Protein AF-A0A0G4IHN7-F1 (afdb_monomer)

Foldseek 3Di:
DDAQQFKKWKWWQQQKIWIDGVNHTPDIDHPDRGTFQAKEADSDCLVQFGIWTFGWQWIWTDRPRPDGDAIDGDPTGWNYWEDEPQWIWTAHPFAQKTFIGGSRDGDDIAGHPAHWQEKYAAAQAVQFGMWTFHQCQWIWGAHPVRDIDTLDGDNGGFNYWAYFDRFKIWTQHLPPGIWIRGNSHIDDPDPPDPVCVRRCVNRVVVNVPSDDDDDDDDPDDDDPDIPMHMYGD

InterPro domains:
  IPR011047 Quinoprotein alcohol dehydrogenase-like superfamily [SSF50998] (4-213)

Radius of gyration: 16.78 Å; Cα contacts (8 Å, |Δi|>4): 613; chains: 1; bounding box: 36×41×44 Å

Solvent-accessible surface area (backbone atoms only — not comparable to full-atom values): 12414 Å² total; per-residue (Å²): 130,90,72,65,73,55,37,40,42,42,22,29,55,68,9,32,42,37,35,31,44,83,92,37,82,76,39,74,47,72,80,46,90,40,35,24,57,23,37,26,56,39,98,48,73,35,82,52,30,37,40,38,40,25,36,53,33,36,39,38,34,19,44,68,85,78,47,78,77,47,74,46,80,53,99,48,42,44,55,32,40,23,37,37,90,73,29,38,41,36,29,28,65,88,26,31,46,31,40,32,32,44,72,89,37,83,75,48,74,38,78,53,100,40,35,49,47,25,46,24,33,34,34,24,27,96,87,13,30,27,36,40,27,14,56,82,9,42,29,33,25,27,28,93,88,57,55,73,44,77,27,43,70,43,102,45,40,31,68,41,43,35,45,14,80,84,43,21,28,41,36,33,31,80,85,75,52,64,36,34,29,42,73,44,33,63,42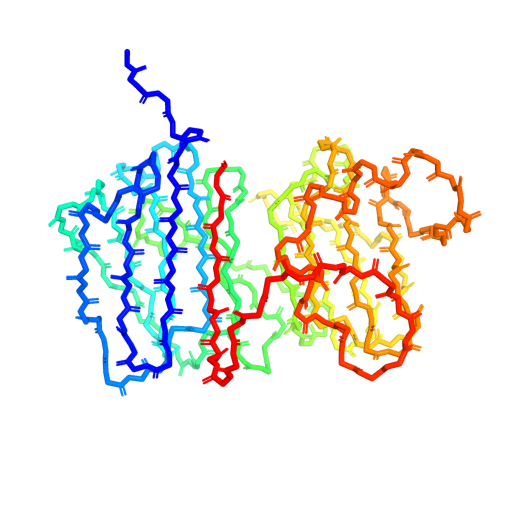,78,70,62,91,87,48,67,79,51,51,58,25,53,55,68,24,33,83,65,55,71,69,74,70,76,85,86,90,76,96,72,90,76,86,87,73,88,91,67,63,65,23,68,33,75,91

Sequence (233 aa):
MATWADRVAVGDASGHVAMFRDAQLVDRRRLSSTSITAMAFSVMPLGNWEVAAASGNVLTLFAGAVRPRLQIRFDRTISGVACADHRLYVTVVDSPVITVVANGEKVGEIVAGSPITALCGGPVAPGMNLAVACRDGSLYAVKGDGEQAKVGEVDLPVTAVSAACGRAVACIGHFNGVKVAVDGKVVDPEPGADEWAHCLHAAGPAIAWATYDDEICLRRVALPDMDIGMAVS

Organism: Plasmodiophora brassicae (NCBI:txid37360)

Mean predicted aligned error: 10.48 Å

Nearest PDB structures (foldseek):
  6vbu-assembly1_7  TM=7.082E-01  e=9.414E-07  Bos taurus
  6vnw-assembly1_C  TM=6.872E-01  e=6.452E-07  Bos taurus
  6voa-assembly1_C  TM=6.872E-01  e=6.452E-07  Bos taurus
  6vbv-assembly1_7  TM=6.872E-01  e=6.452E-07  Bos taurus
  6voa-assembly1_B  TM=6.961E-01  e=2.153E-05  Bos taurus

pLDDT: mean 71.6, std 20.8, range [23.09, 96.5]

Structure (mmCIF, N/CA/C/O backbone):
data_AF-A0A0G4IHN7-F1
#
_entry.id   AF-A0A0G4IHN7-F1
#
loop_
_atom_site.group_PDB
_atom_site.id
_atom_site.type_symbol
_atom_site.label_atom_id
_atom_site.label_alt_id
_atom_site.label_comp_id
_atom_site.label_asym_id
_atom_site.label_entity_id
_atom_site.label_seq_id
_atom_site.pdbx_PDB_ins_code
_atom_site.Cartn_x
_atom_site.Cartn_y
_atom_site.Cartn_z
_atom_site.occupancy
_atom_site.B_iso_or_equiv
_atom_site.auth_seq_id
_atom_site.auth_comp_id
_atom_site.auth_asym_id
_atom_site.auth_atom_id
_atom_site.pdbx_PDB_model_num
ATOM 1 N N . MET A 1 1 ? 22.772 -3.835 17.218 1.00 40.66 1 MET A N 1
ATOM 2 C CA . MET A 1 1 ? 21.310 -3.715 17.022 1.00 40.66 1 MET A CA 1
ATOM 3 C C . MET A 1 1 ? 20.933 -4.728 15.958 1.00 40.66 1 MET A C 1
ATOM 5 O O . MET A 1 1 ? 21.537 -4.674 14.899 1.00 40.66 1 MET A O 1
ATOM 9 N N . ALA A 1 2 ? 20.054 -5.689 16.251 1.00 37.44 2 ALA A N 1
ATOM 10 C CA . ALA A 1 2 ? 19.606 -6.643 15.237 1.00 37.44 2 ALA A CA 1
ATOM 11 C C . ALA A 1 2 ? 18.714 -5.903 14.229 1.00 37.44 2 ALA A C 1
ATOM 13 O O . ALA A 1 2 ? 17.716 -5.302 14.629 1.00 37.44 2 ALA A O 1
ATOM 14 N N . THR A 1 3 ? 19.124 -5.888 12.965 1.00 43.81 3 THR A N 1
ATOM 15 C CA . THR A 1 3 ? 18.381 -5.308 11.843 1.00 43.81 3 THR A CA 1
ATOM 16 C C . THR A 1 3 ? 17.162 -6.172 11.510 1.00 43.81 3 THR A C 1
ATOM 18 O O . THR A 1 3 ? 17.119 -7.351 11.849 1.00 43.81 3 THR A O 1
ATOM 21 N N . TRP A 1 4 ? 16.141 -5.578 10.892 1.00 49.56 4 TRP A N 1
ATOM 22 C CA . TRP A 1 4 ? 14.848 -6.224 10.628 1.00 49.56 4 TRP A CA 1
ATOM 23 C C . TRP A 1 4 ? 14.845 -7.238 9.477 1.00 49.56 4 TRP A C 1
ATOM 25 O O . TRP A 1 4 ? 13.831 -7.899 9.312 1.00 49.56 4 TRP A O 1
ATOM 35 N N . ALA A 1 5 ? 15.971 -7.417 8.778 1.00 51.28 5 ALA A N 1
ATOM 36 C CA . ALA A 1 5 ? 16.130 -8.192 7.539 1.00 51.28 5 ALA A CA 1
ATOM 37 C C . ALA A 1 5 ? 15.660 -9.668 7.567 1.00 51.28 5 ALA A C 1
ATOM 39 O O . ALA A 1 5 ? 15.627 -10.303 6.523 1.00 51.28 5 ALA A O 1
ATOM 40 N N . ASP A 1 6 ? 15.256 -10.202 8.724 1.00 58.06 6 ASP A N 1
ATOM 41 C CA . ASP A 1 6 ? 14.875 -11.609 8.906 1.00 58.06 6 ASP A CA 1
ATOM 42 C C . ASP A 1 6 ? 13.457 -11.791 9.484 1.00 58.06 6 ASP A C 1
ATOM 44 O O . ASP A 1 6 ? 13.153 -12.820 10.102 1.00 58.06 6 ASP A O 1
ATOM 48 N N . ARG A 1 7 ? 12.579 -10.779 9.368 1.00 67.25 7 ARG A N 1
ATOM 49 C CA . ARG A 1 7 ? 11.209 -10.837 9.905 1.00 67.25 7 ARG A CA 1
ATOM 50 C C . ARG A 1 7 ? 10.141 -10.831 8.820 1.00 67.25 7 ARG A C 1
ATOM 52 O O . ARG A 1 7 ? 10.234 -10.130 7.822 1.00 67.25 7 ARG A O 1
ATOM 59 N N . VAL A 1 8 ? 9.083 -11.599 9.066 1.00 72.19 8 VAL A N 1
ATOM 60 C CA . VAL A 1 8 ? 7.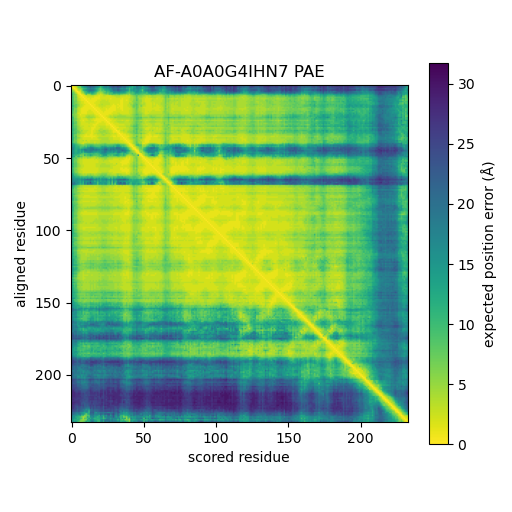918 -11.722 8.181 1.00 72.19 8 VAL A CA 1
ATOM 61 C C . VAL A 1 8 ? 6.661 -11.497 9.006 1.00 72.19 8 VAL A C 1
ATOM 63 O O . VAL A 1 8 ? 6.547 -12.027 10.112 1.00 72.19 8 VAL A O 1
ATOM 66 N N . ALA A 1 9 ? 5.704 -10.732 8.483 1.00 77.81 9 ALA A N 1
ATOM 67 C CA . ALA A 1 9 ? 4.353 -10.684 9.033 1.00 77.81 9 ALA A CA 1
ATOM 68 C C . ALA A 1 9 ? 3.380 -11.301 8.032 1.00 77.81 9 ALA A C 1
ATOM 70 O O . ALA A 1 9 ? 3.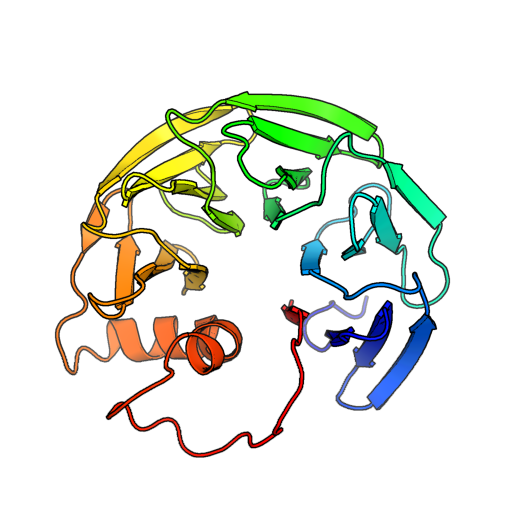467 -11.052 6.829 1.00 77.81 9 ALA A O 1
ATOM 71 N N . VAL A 1 10 ? 2.451 -12.094 8.556 1.00 79.56 10 VAL A N 1
ATOM 72 C CA . VAL A 1 10 ? 1.418 -12.793 7.795 1.00 79.56 10 VAL A CA 1
ATOM 73 C C . VAL A 1 10 ? 0.070 -12.450 8.408 1.00 79.56 10 VAL A C 1
ATOM 75 O O . VAL A 1 10 ? -0.154 -12.713 9.590 1.00 79.56 10 VAL A O 1
ATOM 78 N N . GLY A 1 11 ? -0.807 -11.846 7.615 1.00 80.62 11 GLY A N 1
ATOM 79 C CA . GLY A 1 11 ? -2.200 -11.597 7.955 1.00 80.62 11 GLY A CA 1
ATOM 80 C C . GLY A 1 11 ? -3.101 -12.648 7.315 1.00 80.62 11 GLY A C 1
ATOM 81 O O . GLY A 1 11 ? -2.874 -13.007 6.163 1.00 80.62 11 GLY A O 1
ATOM 82 N N . ASP A 1 12 ? -4.113 -13.133 8.034 1.00 79.69 12 ASP A N 1
ATOM 83 C CA . ASP A 1 12 ? -5.056 -14.131 7.513 1.00 79.69 12 ASP A CA 1
ATOM 84 C C . ASP A 1 12 ? -6.504 -13.617 7.406 1.00 79.69 12 ASP A C 1
ATOM 86 O O . ASP A 1 12 ? -6.888 -12.576 7.957 1.00 79.69 12 ASP A O 1
ATOM 90 N N . ALA A 1 13 ? -7.336 -14.387 6.699 1.00 81.69 13 ALA A N 1
ATOM 91 C CA . ALA A 1 13 ? -8.751 -14.092 6.484 1.00 81.69 13 ALA A CA 1
ATOM 92 C C . ALA A 1 13 ? -9.586 -14.060 7.779 1.00 81.69 13 ALA A C 1
ATOM 94 O O . ALA A 1 13 ? -10.663 -13.465 7.821 1.00 81.69 13 ALA A O 1
ATOM 95 N N . SER A 1 14 ? -9.088 -14.666 8.860 1.00 79.00 14 SER A N 1
ATOM 96 C CA . SER A 1 14 ? -9.754 -14.675 10.166 1.00 79.00 14 SER A CA 1
ATOM 97 C C . SER A 1 14 ? -9.395 -13.468 11.045 1.00 79.00 14 SER A C 1
ATOM 99 O O . SER A 1 14 ? -9.885 -13.361 12.178 1.00 79.00 14 SER A O 1
ATOM 101 N N . GLY A 1 15 ? -8.558 -12.565 10.522 1.00 81.69 15 GLY A N 1
ATOM 102 C CA . GLY A 1 15 ? -8.129 -11.339 11.182 1.00 81.69 15 GLY A CA 1
ATOM 103 C C . GLY A 1 15 ? -6.955 -11.532 12.130 1.00 81.69 15 GLY A C 1
ATOM 104 O O . GLY A 1 15 ? -6.741 -10.688 13.007 1.00 81.69 15 GLY A O 1
ATOM 105 N N . HIS A 1 16 ? -6.209 -12.635 12.012 1.00 85.38 16 HIS A N 1
ATOM 106 C CA . HIS A 1 16 ? -4.971 -12.797 12.765 1.00 85.38 16 HIS A CA 1
ATOM 107 C C . HIS A 1 16 ? -3.789 -12.209 12.012 1.00 85.38 16 HIS A C 1
ATOM 109 O O . HIS A 1 16 ? -3.705 -12.295 10.793 1.00 85.38 16 HIS A O 1
ATOM 115 N N . VAL A 1 17 ? -2.846 -11.672 12.779 1.00 83.94 17 VAL A N 1
ATOM 116 C CA . VAL A 1 17 ? -1.489 -11.384 12.328 1.00 83.94 17 VAL A CA 1
ATOM 117 C C . VAL A 1 17 ? -0.532 -12.286 13.094 1.00 83.94 17 VAL A C 1
ATOM 119 O O . VAL A 1 17 ? -0.565 -12.342 14.328 1.00 83.94 17 VAL A O 1
ATOM 122 N N . ALA A 1 18 ? 0.302 -13.003 12.351 1.00 83.88 18 ALA A N 1
ATOM 123 C CA . ALA A 1 18 ? 1.420 -13.786 12.844 1.00 83.88 18 ALA A CA 1
ATOM 124 C C . ALA A 1 18 ? 2.730 -13.096 12.449 1.00 83.88 18 ALA A C 1
ATOM 126 O O . ALA A 1 18 ? 2.904 -12.692 11.302 1.00 83.88 18 ALA A O 1
ATOM 127 N N . MET A 1 19 ? 3.645 -12.957 13.402 1.00 79.62 19 MET A N 1
ATOM 128 C CA . MET A 1 19 ? 4.973 -12.389 13.193 1.00 79.62 19 MET A CA 1
ATOM 129 C C . MET A 1 19 ? 6.018 -13.479 13.364 1.00 79.62 19 MET A C 1
ATOM 131 O O . MET A 1 19 ? 6.050 -14.168 14.385 1.00 79.62 19 MET A O 1
ATOM 135 N N . PHE A 1 20 ? 6.891 -13.597 12.376 1.00 78.25 20 PHE A N 1
ATOM 136 C CA . PHE A 1 20 ? 7.977 -14.556 12.335 1.00 78.25 20 PHE A CA 1
ATOM 137 C C . PHE A 1 20 ? 9.319 -13.834 12.359 1.00 78.25 20 PHE A C 1
ATOM 139 O O . PHE A 1 20 ? 9.452 -12.719 11.851 1.00 78.25 20 PHE A O 1
ATOM 146 N N . ARG A 1 21 ? 10.318 -14.490 12.938 1.00 77.56 21 ARG A N 1
ATOM 147 C CA . ARG A 1 21 ? 11.723 -14.094 12.898 1.00 77.56 21 ARG A CA 1
ATOM 148 C C . ARG A 1 21 ? 12.555 -15.350 12.721 1.00 77.56 21 ARG A C 1
ATOM 150 O O . ARG A 1 21 ? 12.344 -16.294 13.474 1.00 77.56 21 ARG A O 1
ATOM 157 N N . ASP A 1 22 ? 13.471 -15.368 11.756 1.00 79.94 22 ASP A N 1
ATOM 158 C CA . ASP A 1 22 ? 14.329 -16.536 11.503 1.00 79.94 22 ASP A CA 1
ATOM 159 C C . ASP A 1 22 ? 13.493 -17.827 11.310 1.00 79.94 22 ASP A C 1
ATOM 161 O O . ASP A 1 22 ? 13.792 -18.883 11.868 1.00 79.94 22 ASP A O 1
ATOM 165 N N . ALA A 1 23 ? 12.368 -17.711 10.586 1.00 77.50 23 ALA A N 1
ATOM 166 C CA . ALA A 1 23 ? 11.336 -18.745 10.402 1.00 77.50 23 ALA A CA 1
ATOM 167 C C . ALA A 1 23 ? 10.651 -19.267 11.690 1.00 77.50 23 ALA A C 1
ATOM 169 O O . ALA A 1 23 ? 9.858 -20.208 11.635 1.00 77.50 23 ALA A O 1
ATOM 170 N N . GLN A 1 24 ? 10.889 -18.647 12.847 1.00 76.44 24 GLN A N 1
ATOM 171 C CA . GLN A 1 24 ? 10.222 -18.969 14.107 1.00 76.44 24 GLN A CA 1
ATOM 172 C C . GLN A 1 24 ? 9.057 -18.019 14.369 1.00 76.44 24 GLN A C 1
ATOM 174 O O . GLN A 1 24 ? 9.186 -16.807 14.209 1.00 76.44 24 GLN A O 1
ATOM 179 N N . LEU A 1 25 ? 7.919 -18.560 14.810 1.00 82.62 25 LEU A N 1
ATOM 180 C CA . LEU A 1 25 ? 6.776 -17.758 15.243 1.00 82.62 25 LEU A CA 1
ATOM 181 C C . LEU A 1 25 ? 7.128 -17.014 16.539 1.00 82.62 25 LEU A C 1
ATOM 183 O O . LEU A 1 25 ? 7.380 -17.637 17.567 1.00 82.62 25 LEU A O 1
ATOM 187 N N . VAL A 1 26 ? 7.113 -15.684 16.491 1.00 82.81 26 VAL A N 1
ATOM 188 C CA . VAL A 1 26 ? 7.413 -14.810 17.636 1.00 82.81 26 VAL A CA 1
ATOM 189 C C . VAL A 1 26 ? 6.137 -14.358 18.336 1.00 82.81 26 VAL A C 1
ATOM 191 O O . VAL A 1 26 ? 6.104 -14.251 19.559 1.00 82.81 26 VAL A O 1
ATOM 194 N N . ASP A 1 27 ? 5.087 -14.076 17.569 1.00 83.38 27 ASP A N 1
ATOM 195 C CA . ASP A 1 27 ? 3.819 -13.578 18.092 1.00 83.38 27 ASP A CA 1
ATOM 196 C C . ASP A 1 27 ? 2.679 -13.930 17.133 1.00 83.38 27 ASP A C 1
ATOM 198 O O . ASP A 1 27 ? 2.863 -13.979 15.916 1.00 83.38 27 ASP A O 1
ATOM 202 N N . ARG A 1 28 ? 1.489 -14.179 17.680 1.00 86.38 28 ARG A N 1
ATOM 203 C CA . ARG A 1 28 ? 0.262 -14.385 16.907 1.00 86.38 28 ARG A CA 1
ATOM 204 C C . ARG A 1 28 ? -0.901 -13.784 17.663 1.00 86.38 28 ARG A C 1
ATOM 206 O O . ARG A 1 28 ? -1.081 -14.046 18.850 1.00 86.38 28 ARG A O 1
ATOM 213 N N . ARG A 1 29 ? -1.723 -13.007 16.967 1.00 85.31 29 ARG A N 1
ATOM 214 C CA . ARG A 1 29 ? -2.819 -12.282 17.605 1.00 85.31 29 ARG A CA 1
ATOM 215 C C . ARG A 1 29 ? -3.934 -11.961 16.642 1.00 85.31 29 ARG A C 1
ATOM 217 O O . ARG A 1 29 ? -3.690 -11.656 15.482 1.00 85.31 29 ARG A O 1
ATOM 224 N N . ARG A 1 30 ? -5.155 -11.998 17.164 1.00 88.31 30 ARG A N 1
ATOM 225 C CA . ARG A 1 30 ? -6.356 -11.589 16.447 1.00 88.31 30 ARG A CA 1
ATOM 226 C C . ARG A 1 30 ? -6.554 -10.085 16.596 1.00 88.31 30 ARG A C 1
ATOM 228 O O . ARG A 1 30 ? -6.646 -9.599 17.720 1.00 88.31 30 ARG A O 1
ATOM 235 N N . LEU A 1 31 ? -6.605 -9.360 15.484 1.00 84.19 31 LEU A N 1
ATOM 236 C CA . LEU A 1 31 ? -6.839 -7.912 15.469 1.00 84.19 31 LEU A CA 1
ATOM 237 C C . LEU A 1 31 ? -8.309 -7.568 15.275 1.00 84.19 31 LEU A C 1
ATOM 239 O O . LEU A 1 31 ? -8.784 -6.551 15.777 1.00 84.19 31 LEU A O 1
ATOM 243 N N . SER A 1 32 ? -9.019 -8.406 14.531 1.00 85.75 32 SER A N 1
ATOM 244 C CA . SER A 1 32 ? -10.400 -8.172 14.138 1.00 85.75 32 SER A CA 1
ATOM 245 C C . SER A 1 32 ? -11.119 -9.499 13.886 1.00 85.75 32 SER A C 1
ATOM 247 O O . SER A 1 32 ? -10.537 -10.586 13.916 1.00 85.75 32 SER A O 1
ATOM 249 N N . SER A 1 33 ? -12.425 -9.410 13.656 1.00 87.00 33 SER A N 1
ATOM 250 C CA . SER A 1 33 ? -13.234 -10.519 13.150 1.00 87.00 33 SER A CA 1
ATOM 251 C C . SER A 1 33 ? -13.256 -10.601 11.620 1.00 87.00 33 SER A C 1
ATOM 253 O O . SER A 1 33 ? -14.023 -11.392 11.083 1.00 87.00 33 SER A O 1
ATOM 255 N N . THR A 1 34 ? -12.476 -9.767 10.932 1.00 86.12 34 THR A N 1
ATOM 256 C CA . THR A 1 34 ? -12.463 -9.605 9.471 1.00 86.12 34 THR A CA 1
ATOM 257 C C . THR A 1 34 ? -11.066 -9.862 8.919 1.00 86.12 34 THR A C 1
ATOM 259 O O . THR A 1 34 ? -10.092 -9.783 9.658 1.00 86.12 34 THR A O 1
ATOM 262 N N . SER A 1 35 ? -10.942 -10.132 7.623 1.00 84.06 35 SER A N 1
ATOM 263 C CA . SER A 1 35 ? -9.647 -10.394 6.992 1.00 84.06 35 SER A CA 1
ATOM 264 C C . SER A 1 35 ? -8.647 -9.249 7.173 1.00 84.06 35 SER A C 1
ATOM 266 O O . SER A 1 35 ? -9.020 -8.072 7.284 1.00 84.06 35 SER A O 1
ATOM 268 N N . ILE A 1 36 ? -7.360 -9.596 7.225 1.00 83.06 36 ILE A N 1
ATOM 269 C CA . ILE A 1 36 ? -6.278 -8.625 7.058 1.00 83.06 36 ILE A CA 1
ATOM 270 C C . ILE A 1 36 ? -6.128 -8.354 5.559 1.00 83.06 36 ILE A C 1
ATOM 272 O O . ILE A 1 36 ? -5.778 -9.258 4.809 1.00 83.06 36 ILE A O 1
ATOM 276 N N . THR A 1 37 ? -6.418 -7.129 5.121 1.00 81.62 37 THR A N 1
ATOM 277 C CA . THR A 1 37 ? -6.509 -6.781 3.690 1.00 81.62 37 THR A CA 1
ATOM 278 C C . THR A 1 37 ? -5.230 -6.175 3.127 1.00 81.62 37 THR A C 1
ATOM 280 O O . THR A 1 37 ? -4.992 -6.250 1.929 1.00 81.62 37 THR A O 1
ATOM 283 N N . ALA A 1 38 ? -4.399 -5.569 3.974 1.00 84.00 38 ALA A N 1
ATOM 284 C CA . ALA A 1 38 ? -3.123 -4.993 3.566 1.00 84.00 38 ALA A CA 1
ATOM 285 C C . ALA A 1 38 ? -2.162 -4.913 4.753 1.00 84.00 38 ALA A C 1
ATOM 287 O O . ALA A 1 38 ? -2.588 -4.747 5.900 1.00 84.00 38 ALA A O 1
ATOM 288 N N . MET A 1 39 ? -0.860 -4.992 4.483 1.00 84.19 39 MET A N 1
ATOM 289 C CA . MET A 1 39 ? 0.182 -4.788 5.485 1.00 84.19 39 MET A CA 1
ATOM 290 C C . MET A 1 39 ? 1.378 -4.055 4.890 1.00 84.19 39 MET A C 1
ATOM 292 O O . MET A 1 39 ? 1.684 -4.214 3.713 1.00 84.19 39 MET A O 1
ATOM 296 N N . ALA A 1 40 ? 2.081 -3.294 5.724 1.00 83.12 40 ALA A N 1
ATOM 297 C CA . ALA A 1 40 ? 3.340 -2.658 5.358 1.00 83.12 40 ALA A CA 1
ATOM 298 C C . ALA A 1 40 ? 4.336 -2.721 6.519 1.00 83.12 40 ALA A C 1
ATOM 300 O O . ALA A 1 40 ? 3.953 -2.560 7.683 1.00 83.12 40 ALA A O 1
ATOM 301 N N . PHE A 1 41 ? 5.613 -2.907 6.186 1.00 76.75 41 PHE A N 1
ATOM 302 C CA . PHE A 1 41 ? 6.728 -2.717 7.111 1.00 76.75 41 PHE A CA 1
ATOM 303 C C . PHE A 1 41 ? 7.316 -1.321 6.941 1.00 76.75 41 PHE A C 1
ATOM 305 O O . PHE A 1 41 ? 7.472 -0.838 5.822 1.00 76.75 41 PHE A O 1
ATOM 312 N N . SER A 1 42 ? 7.689 -0.698 8.056 1.00 68.19 42 SER A N 1
ATOM 313 C CA . SER A 1 42 ? 8.572 0.464 8.049 1.00 68.19 42 SER A CA 1
ATOM 314 C C . SER A 1 42 ? 9.913 0.064 8.636 1.00 68.19 42 SER A C 1
ATOM 316 O O . SER A 1 42 ? 10.008 -0.280 9.812 1.00 68.19 42 SER A O 1
ATOM 318 N N . VAL A 1 43 ? 10.968 0.150 7.825 1.00 57.22 43 VAL A N 1
ATOM 319 C CA . VAL A 1 43 ? 12.350 -0.104 8.269 1.00 57.22 43 VAL A CA 1
ATOM 320 C C . VAL A 1 43 ? 12.884 1.035 9.149 1.00 57.22 43 VAL A C 1
ATOM 322 O O . VAL A 1 43 ? 13.947 0.924 9.755 1.00 57.22 43 VAL A O 1
ATOM 325 N N . MET A 1 44 ? 12.155 2.150 9.223 1.00 52.50 44 MET A N 1
ATOM 326 C CA . MET A 1 44 ? 12.566 3.347 9.946 1.00 52.50 44 MET A CA 1
ATOM 327 C C . MET A 1 44 ? 11.538 3.682 11.031 1.00 52.50 44 MET A C 1
ATOM 329 O O . MET A 1 44 ? 10.343 3.470 10.813 1.00 52.50 44 MET A O 1
ATOM 333 N N . PRO A 1 45 ? 11.967 4.177 12.208 1.00 53.62 45 PRO A N 1
ATOM 334 C CA . PRO A 1 45 ? 11.085 4.345 13.354 1.00 53.62 45 PRO A CA 1
ATOM 335 C C . PRO A 1 45 ? 10.064 5.448 13.067 1.00 53.62 45 PRO A C 1
ATOM 337 O O . PRO A 1 45 ? 10.307 6.624 13.324 1.00 53.62 45 PRO A O 1
ATOM 340 N N . LEU A 1 46 ? 8.892 5.056 12.572 1.00 54.47 46 LEU A N 1
ATOM 341 C CA . LEU A 1 46 ? 7.670 5.852 12.587 1.00 54.47 46 LEU A CA 1
ATOM 342 C C . LEU A 1 46 ? 7.268 6.034 14.054 1.00 54.47 46 LEU A C 1
ATOM 344 O O . LEU A 1 46 ? 6.398 5.330 14.532 1.00 54.47 46 LEU A O 1
ATOM 348 N N . GLY A 1 47 ? 7.966 6.842 14.850 1.00 53.97 47 GLY A N 1
ATOM 349 C CA . GLY A 1 47 ? 7.665 6.958 16.285 1.00 53.97 47 GLY A CA 1
ATOM 350 C C . GLY A 1 47 ? 7.645 5.615 17.048 1.00 53.97 47 GLY A C 1
ATOM 351 O O . GLY A 1 47 ? 6.897 5.476 18.016 1.00 53.97 47 GLY A O 1
ATOM 352 N N . ASN A 1 48 ? 8.477 4.647 16.630 1.00 65.12 48 ASN A N 1
ATOM 353 C CA . ASN A 1 48 ? 8.538 3.234 17.060 1.00 65.12 48 ASN A CA 1
ATOM 354 C C . ASN A 1 48 ? 7.550 2.255 16.391 1.00 65.12 48 ASN A C 1
ATOM 356 O O . ASN A 1 48 ? 7.501 1.106 16.822 1.00 65.12 48 ASN A O 1
ATOM 360 N N . TRP A 1 49 ? 6.778 2.654 15.374 1.00 64.69 49 TRP A N 1
ATOM 361 C CA . TRP A 1 49 ? 5.931 1.736 14.598 1.00 64.69 49 TRP A CA 1
ATOM 362 C C . TRP A 1 49 ? 6.743 1.019 13.516 1.00 64.69 49 TRP A C 1
ATOM 364 O O . TRP A 1 49 ? 7.445 1.660 12.738 1.00 64.69 49 TRP A O 1
ATOM 374 N N . GLU A 1 50 ? 6.625 -0.302 13.459 1.00 74.44 50 GLU A N 1
ATOM 375 C CA . GLU A 1 50 ? 7.415 -1.161 12.563 1.00 74.44 50 GLU A CA 1
ATOM 376 C C . GLU A 1 50 ? 6.526 -1.941 11.593 1.00 74.44 50 GLU A C 1
ATOM 378 O O . GLU A 1 50 ? 6.933 -2.206 10.465 1.00 74.44 50 GLU A O 1
ATOM 383 N N . VAL A 1 51 ? 5.291 -2.253 12.001 1.00 79.75 51 VAL A N 1
ATOM 384 C CA . VAL A 1 51 ? 4.294 -2.927 11.159 1.00 79.75 51 VAL A CA 1
ATOM 385 C C . VAL A 1 51 ? 2.990 -2.145 11.193 1.00 79.75 51 VAL A C 1
ATOM 387 O O . VAL A 1 51 ? 2.553 -1.689 12.254 1.00 79.75 51 VAL A O 1
ATOM 390 N N . ALA A 1 52 ? 2.351 -2.024 10.037 1.00 86.00 52 ALA A N 1
ATOM 391 C CA . ALA A 1 52 ? 0.979 -1.569 9.896 1.00 86.00 52 ALA A CA 1
ATOM 392 C C . ALA A 1 52 ? 0.147 -2.693 9.270 1.00 86.00 52 ALA A C 1
ATOM 394 O O . ALA A 1 52 ? 0.565 -3.267 8.268 1.00 86.00 52 ALA A O 1
ATOM 395 N N . ALA A 1 53 ? -1.014 -3.003 9.847 1.00 88.06 53 ALA A N 1
ATOM 396 C CA . ALA A 1 53 ? -1.951 -3.982 9.299 1.00 88.06 53 ALA A CA 1
ATOM 397 C C . ALA A 1 53 ? -3.350 -3.381 9.190 1.00 88.06 53 ALA A C 1
ATOM 399 O O . ALA A 1 53 ? -3.862 -2.796 10.149 1.00 88.06 53 ALA A O 1
ATOM 400 N N . ALA A 1 54 ? -3.965 -3.533 8.027 1.00 90.06 54 ALA A N 1
ATOM 401 C CA . ALA A 1 54 ? -5.308 -3.070 7.738 1.00 90.06 54 ALA A CA 1
ATOM 402 C C . ALA A 1 54 ? -6.314 -4.216 7.845 1.00 90.06 54 ALA A C 1
ATOM 404 O O . ALA A 1 54 ? -6.076 -5.315 7.348 1.00 90.06 54 ALA A O 1
ATOM 405 N N . SER A 1 55 ? -7.454 -3.950 8.477 1.00 90.44 55 SER A N 1
ATOM 406 C CA . SER A 1 55 ? -8.603 -4.850 8.478 1.00 90.44 55 SER A CA 1
ATOM 407 C C . SER A 1 55 ? -9.894 -4.043 8.483 1.00 90.44 55 SER A C 1
ATOM 409 O O . SER A 1 55 ? -10.120 -3.219 9.376 1.00 90.44 55 SER A O 1
ATOM 411 N N . GLY A 1 56 ? -10.735 -4.247 7.466 1.00 91.44 56 GLY A N 1
ATOM 412 C CA . GLY A 1 56 ? -11.895 -3.387 7.240 1.00 91.44 56 GLY A CA 1
ATOM 413 C C . GLY A 1 56 ? -11.460 -1.925 7.105 1.00 91.44 56 GLY A C 1
ATOM 414 O O . GLY A 1 56 ? -10.570 -1.606 6.323 1.00 91.44 56 GLY A O 1
ATOM 415 N N . ASN A 1 57 ? -12.056 -1.030 7.891 1.00 95.06 57 ASN A N 1
ATOM 416 C CA . ASN A 1 57 ? -11.718 0.397 7.925 1.00 95.06 57 ASN A CA 1
ATOM 417 C C . ASN A 1 57 ? -10.731 0.781 9.047 1.00 95.06 57 ASN A C 1
ATOM 419 O O . ASN A 1 57 ? -10.659 1.949 9.434 1.00 95.06 57 ASN A O 1
ATOM 423 N N . VAL A 1 58 ? -10.010 -0.185 9.622 1.00 95.12 58 VAL A N 1
ATOM 424 C CA . VAL A 1 58 ? -9.090 0.044 10.745 1.00 95.12 58 VAL A CA 1
ATOM 425 C C . VAL A 1 58 ? -7.661 -0.278 10.335 1.00 95.12 58 VAL A C 1
ATOM 427 O O . VAL A 1 58 ? -7.362 -1.397 9.922 1.00 95.12 58 VAL A O 1
ATOM 430 N N . LEU A 1 59 ? -6.763 0.688 10.522 1.00 93.50 59 LEU A N 1
ATOM 431 C CA . LEU A 1 59 ? -5.320 0.491 10.446 1.00 93.50 59 LEU A CA 1
ATOM 432 C C . LEU A 1 59 ? -4.764 0.305 11.858 1.00 93.50 59 LEU A C 1
ATOM 434 O O . LEU A 1 59 ? -4.908 1.191 12.699 1.00 93.50 59 LEU A O 1
ATOM 438 N N . THR A 1 60 ? -4.115 -0.824 12.122 1.00 90.94 60 THR A N 1
ATOM 439 C CA . THR A 1 60 ? -3.445 -1.109 13.396 1.00 90.94 60 THR A CA 1
ATOM 440 C C . THR A 1 60 ? -1.939 -0.949 13.242 1.00 90.94 60 THR A C 1
ATOM 442 O O . THR A 1 60 ? -1.349 -1.547 12.344 1.00 90.94 60 THR A O 1
ATOM 445 N N . LEU A 1 61 ? -1.319 -0.176 14.136 1.00 87.69 61 LEU A N 1
ATOM 446 C CA . LEU A 1 61 ? 0.126 0.041 14.184 1.00 87.69 61 LEU A CA 1
ATOM 447 C C . LEU A 1 61 ? 0.765 -0.745 15.336 1.00 87.69 61 LEU A C 1
ATOM 449 O O . LEU A 1 61 ? 0.304 -0.705 16.488 1.00 87.69 61 LEU A O 1
ATOM 453 N N . PHE A 1 62 ? 1.854 -1.441 15.020 1.00 82.12 62 PHE A N 1
ATOM 454 C CA . PHE A 1 62 ? 2.629 -2.261 15.947 1.00 82.12 62 PHE A CA 1
ATOM 455 C C . PHE A 1 62 ? 3.979 -1.623 16.218 1.00 82.12 62 PHE A C 1
ATOM 457 O O . PHE A 1 62 ? 4.686 -1.248 15.286 1.00 82.12 62 PHE A O 1
ATOM 464 N N . ALA A 1 63 ? 4.339 -1.531 17.496 1.00 77.06 63 ALA A N 1
ATOM 465 C CA . ALA A 1 63 ? 5.688 -1.190 17.924 1.00 77.06 63 ALA A CA 1
ATOM 466 C C . ALA A 1 63 ? 6.326 -2.431 18.547 1.00 77.06 63 ALA A C 1
ATOM 468 O O . ALA A 1 63 ? 5.915 -2.867 19.632 1.00 77.06 63 ALA A O 1
ATOM 469 N N . GLY A 1 64 ? 7.307 -3.015 17.868 1.00 68.31 64 GLY A N 1
ATOM 470 C CA . GLY A 1 64 ? 7.850 -4.321 18.210 1.00 68.31 64 GLY A CA 1
ATOM 471 C C . GLY A 1 64 ? 6.882 -5.466 17.927 1.00 68.31 64 GLY A C 1
ATOM 472 O O . GLY A 1 64 ? 5.746 -5.292 17.489 1.00 68.31 64 GLY A O 1
ATOM 473 N N . ALA A 1 65 ? 7.320 -6.666 18.306 1.00 59.38 65 ALA A N 1
ATOM 474 C CA . ALA A 1 65 ? 6.501 -7.875 18.264 1.00 59.38 65 ALA A CA 1
ATOM 475 C C . ALA A 1 65 ? 5.436 -7.936 19.378 1.00 59.38 65 ALA A C 1
ATOM 477 O O . ALA A 1 65 ? 4.676 -8.891 19.455 1.00 59.38 65 ALA A O 1
ATOM 478 N N . VAL A 1 66 ? 5.401 -6.975 20.314 1.00 54.94 66 VAL A N 1
ATOM 479 C CA . VAL A 1 66 ? 4.841 -7.268 21.644 1.00 54.94 66 VAL A CA 1
ATOM 480 C C . VAL A 1 66 ? 3.460 -6.664 21.891 1.00 54.94 66 VAL A C 1
ATOM 482 O O . VAL A 1 66 ? 2.667 -7.345 22.532 1.00 54.94 66 VAL A O 1
ATOM 485 N N . ARG A 1 67 ? 3.059 -5.492 21.358 1.00 58.72 67 ARG A N 1
ATOM 486 C CA . ARG A 1 67 ? 1.683 -4.945 21.559 1.00 58.72 67 ARG A CA 1
ATOM 487 C C . ARG A 1 67 ? 1.199 -4.057 20.397 1.00 58.72 67 ARG A C 1
ATOM 489 O O . ARG A 1 67 ? 1.970 -3.185 19.993 1.00 58.72 67 ARG A O 1
ATOM 496 N N . PRO A 1 68 ? -0.052 -4.207 19.895 1.00 60.03 68 PRO A N 1
ATOM 497 C CA . PRO A 1 68 ? -0.674 -3.148 19.109 1.00 60.03 68 PRO A CA 1
ATOM 498 C C . PRO A 1 68 ? -0.830 -1.952 20.040 1.00 60.03 68 PRO A C 1
ATOM 500 O O . PRO A 1 68 ? -1.217 -2.117 21.200 1.00 60.03 68 PRO A O 1
ATOM 503 N N . ARG A 1 69 ? -0.485 -0.757 19.581 1.00 72.06 69 ARG A N 1
ATOM 504 C CA . ARG A 1 69 ? -0.577 0.410 20.469 1.00 72.06 69 ARG A CA 1
ATOM 505 C C . ARG A 1 69 ? -1.465 1.509 19.917 1.00 72.06 69 ARG A C 1
ATOM 507 O O . ARG A 1 69 ? -1.889 2.353 20.695 1.00 72.06 69 ARG A O 1
ATOM 514 N N . LEU A 1 70 ? -1.740 1.507 18.615 1.00 88.06 70 LEU A N 1
ATOM 515 C CA . LEU A 1 70 ? -2.556 2.542 18.006 1.00 88.06 70 LEU A CA 1
ATOM 516 C C . LEU A 1 70 ? -3.418 1.973 16.885 1.00 88.06 70 LEU A C 1
ATOM 518 O O . LEU A 1 70 ? -2.958 1.165 16.078 1.00 88.06 70 LEU A O 1
ATOM 522 N N . GLN A 1 71 ? -4.673 2.406 16.861 1.00 92.06 71 GLN A N 1
ATOM 523 C CA . GLN A 1 71 ? -5.624 2.112 15.801 1.00 92.06 71 GLN A CA 1
ATOM 524 C C . GLN A 1 71 ? -6.119 3.422 15.203 1.00 92.06 71 GLN A C 1
ATOM 526 O O . GLN A 1 71 ? -6.546 4.317 15.930 1.00 92.06 71 GLN A O 1
ATOM 531 N N . ILE A 1 72 ? -6.089 3.510 13.879 1.00 94.12 72 ILE A N 1
ATOM 532 C CA . ILE A 1 72 ? -6.583 4.655 13.120 1.00 94.12 72 ILE A CA 1
ATOM 533 C C . ILE A 1 72 ? -7.791 4.184 12.319 1.00 94.12 72 ILE A C 1
ATOM 535 O O . ILE A 1 72 ? -7.709 3.204 11.578 1.00 94.12 72 ILE A O 1
ATOM 539 N N . ARG A 1 73 ? -8.923 4.874 12.480 1.00 96.31 73 ARG A N 1
ATOM 540 C CA . ARG A 1 73 ? -10.160 4.565 11.753 1.00 96.31 73 ARG A CA 1
ATOM 541 C C . ARG A 1 73 ? -10.291 5.412 10.492 1.00 96.31 73 ARG A C 1
ATOM 543 O O . ARG A 1 73 ? -10.000 6.614 10.483 1.00 96.31 73 ARG A O 1
ATOM 550 N N . PHE A 1 74 ? -10.762 4.767 9.440 1.00 95.94 74 PHE A N 1
ATOM 551 C CA . PHE A 1 74 ? -11.091 5.355 8.152 1.00 95.94 74 PHE A CA 1
ATOM 552 C C . PHE A 1 74 ? -12.606 5.331 7.937 1.00 95.94 74 PHE A C 1
ATOM 554 O O . PHE A 1 74 ? -13.340 4.603 8.610 1.00 95.94 74 PHE A O 1
ATOM 561 N N . ASP A 1 75 ? -13.076 6.180 7.032 1.00 95.25 75 ASP A N 1
ATOM 562 C CA . ASP A 1 75 ? -14.478 6.266 6.615 1.00 95.25 75 ASP A CA 1
ATOM 563 C C . ASP A 1 75 ? -14.924 5.005 5.860 1.00 95.25 75 ASP A C 1
ATOM 565 O O . ASP A 1 75 ? -16.084 4.607 5.942 1.00 95.25 75 ASP A O 1
ATOM 569 N N . ARG A 1 76 ? -13.987 4.363 5.156 1.00 94.75 76 ARG A N 1
ATOM 570 C CA . ARG A 1 76 ? -14.214 3.201 4.294 1.00 94.75 76 ARG A CA 1
ATOM 571 C C . ARG A 1 76 ? -13.167 2.112 4.505 1.00 94.75 76 ARG A C 1
ATOM 573 O O . ARG A 1 76 ? -12.153 2.314 5.173 1.00 94.75 76 ARG A O 1
ATOM 580 N N . THR A 1 77 ? -13.442 0.940 3.937 1.00 94.25 77 THR A N 1
ATOM 581 C CA . THR A 1 77 ? -12.523 -0.202 3.938 1.00 94.25 77 THR A CA 1
ATOM 582 C C . THR A 1 77 ? -11.198 0.182 3.297 1.00 94.25 77 THR A C 1
ATOM 584 O O . THR A 1 77 ? -11.180 0.725 2.197 1.00 94.25 77 THR A O 1
ATOM 587 N N . ILE A 1 78 ? -10.097 -0.120 3.975 1.00 91.19 78 ILE A N 1
ATOM 588 C CA . ILE A 1 78 ? -8.739 0.096 3.486 1.00 91.19 78 ILE A CA 1
ATOM 589 C C . ILE A 1 78 ? -8.441 -0.949 2.407 1.00 91.19 78 ILE A C 1
ATOM 591 O O . ILE A 1 78 ? -8.536 -2.152 2.664 1.00 91.19 78 ILE A O 1
ATOM 595 N N . SER A 1 79 ? -8.076 -0.480 1.215 1.00 88.12 79 SER A N 1
ATOM 596 C CA . SER A 1 79 ? -7.708 -1.313 0.063 1.00 88.12 79 SER A CA 1
ATOM 597 C C . SER A 1 79 ? -6.197 -1.464 -0.108 1.00 88.12 79 SER A C 1
ATOM 599 O O . SER A 1 79 ? -5.761 -2.400 -0.765 1.00 88.12 79 SER A O 1
ATOM 601 N N . GLY A 1 80 ? -5.384 -0.588 0.490 1.00 88.19 80 GLY A N 1
ATOM 602 C CA . GLY A 1 80 ? -3.931 -0.673 0.367 1.00 88.19 80 GLY A CA 1
ATOM 603 C C . GLY A 1 80 ? -3.184 0.141 1.414 1.00 88.19 80 GLY A C 1
ATOM 604 O O . GLY A 1 80 ? -3.657 1.188 1.865 1.00 88.19 80 GLY A O 1
ATOM 605 N N . VAL A 1 81 ? -2.003 -0.351 1.791 1.00 89.81 81 VAL A N 1
ATOM 606 C CA . VAL A 1 81 ? -1.064 0.321 2.698 1.00 89.81 81 VAL A CA 1
ATOM 607 C C . VAL A 1 81 ? 0.351 0.161 2.147 1.00 89.81 81 VAL A C 1
ATOM 609 O O . VAL A 1 81 ? 0.773 -0.958 1.877 1.00 89.81 81 VAL A O 1
ATOM 612 N N . ALA A 1 82 ? 1.096 1.259 2.022 1.00 88.75 82 ALA A N 1
ATOM 613 C CA . ALA A 1 82 ? 2.529 1.234 1.726 1.00 88.75 82 ALA A CA 1
ATOM 614 C C . ALA A 1 82 ? 3.295 2.119 2.698 1.00 88.75 82 ALA A C 1
ATOM 616 O O . ALA A 1 82 ? 2.751 3.076 3.249 1.00 88.75 82 ALA A O 1
ATOM 617 N N . CYS A 1 83 ? 4.579 1.820 2.861 1.00 85.25 83 CYS A N 1
ATOM 618 C CA . CYS A 1 83 ? 5.511 2.664 3.588 1.00 85.25 83 CYS A CA 1
ATOM 619 C C . CYS A 1 83 ? 6.529 3.269 2.620 1.00 85.25 83 CYS A C 1
ATOM 621 O O . CYS A 1 83 ? 7.224 2.534 1.928 1.00 85.25 83 CYS A O 1
ATOM 623 N N . ALA A 1 84 ? 6.652 4.593 2.607 1.00 85.62 84 ALA A N 1
ATOM 624 C CA . ALA A 1 84 ? 7.697 5.310 1.877 1.00 85.62 84 ALA A CA 1
ATOM 625 C C . ALA A 1 84 ? 8.066 6.596 2.623 1.00 85.62 84 ALA A C 1
ATOM 627 O O . ALA A 1 84 ? 7.234 7.155 3.332 1.00 85.62 84 ALA A O 1
ATOM 628 N N . ASP A 1 85 ? 9.307 7.068 2.508 1.00 83.31 85 ASP A N 1
ATOM 629 C CA . ASP A 1 85 ? 9.753 8.335 3.118 1.00 83.31 85 ASP A CA 1
ATOM 630 C C . ASP A 1 85 ? 9.389 8.493 4.606 1.00 83.31 85 ASP A C 1
ATOM 632 O O . ASP A 1 85 ? 9.015 9.576 5.055 1.00 83.31 85 ASP A O 1
ATOM 636 N N . HIS A 1 86 ? 9.472 7.406 5.384 1.00 83.56 86 HIS A N 1
ATOM 637 C CA . HIS A 1 86 ? 9.056 7.373 6.794 1.00 83.56 86 HIS A CA 1
ATOM 638 C C . HIS A 1 86 ? 7.587 7.754 7.024 1.00 83.56 86 HIS A C 1
ATOM 640 O O . HIS A 1 86 ? 7.250 8.380 8.031 1.00 83.56 86 HIS A O 1
ATOM 646 N N . ARG A 1 87 ? 6.703 7.424 6.086 1.00 88.12 87 ARG A N 1
ATOM 647 C CA . ARG A 1 87 ? 5.263 7.677 6.158 1.00 88.12 87 ARG A CA 1
ATOM 648 C C . ARG A 1 87 ? 4.507 6.454 5.675 1.00 88.12 87 ARG A C 1
ATOM 650 O O . ARG A 1 87 ? 4.994 5.698 4.837 1.00 88.12 87 ARG A O 1
ATOM 657 N N . LEU A 1 88 ? 3.304 6.284 6.205 1.00 90.81 88 LEU A N 1
ATOM 658 C CA . LEU A 1 88 ? 2.346 5.320 5.693 1.00 90.81 88 LEU A CA 1
ATOM 659 C C . LEU A 1 88 ? 1.403 6.025 4.725 1.00 90.81 88 LEU A C 1
ATOM 661 O O . LEU A 1 88 ? 0.888 7.103 5.017 1.00 90.81 88 LEU A O 1
ATOM 665 N N . TYR A 1 89 ? 1.157 5.384 3.596 1.00 93.12 89 TYR A N 1
ATOM 666 C CA . TYR A 1 89 ? 0.212 5.818 2.581 1.00 93.12 89 TYR A CA 1
ATOM 667 C C . TYR A 1 89 ? -0.920 4.813 2.564 1.00 93.12 89 TYR A C 1
ATOM 669 O O . TYR A 1 89 ? -0.694 3.622 2.346 1.00 93.12 89 TYR A O 1
ATOM 677 N N . VAL A 1 90 ? -2.122 5.292 2.858 1.00 93.94 90 VAL A N 1
ATOM 678 C CA . VAL A 1 90 ? -3.303 4.454 3.036 1.00 93.94 90 VAL A CA 1
ATOM 679 C C . VAL A 1 90 ? -4.325 4.845 1.991 1.00 93.94 90 VAL A C 1
ATOM 681 O O . VAL A 1 90 ? -4.681 6.016 1.880 1.00 93.94 90 VAL A O 1
ATOM 684 N N . THR A 1 91 ? -4.816 3.867 1.247 1.00 94.94 91 THR A N 1
ATOM 685 C CA . THR A 1 91 ? -5.936 4.055 0.326 1.00 94.94 91 THR A CA 1
ATOM 686 C C . THR A 1 91 ? -7.136 3.239 0.787 1.00 94.94 91 THR A C 1
ATOM 688 O O . THR A 1 91 ? -6.996 2.222 1.475 1.00 94.94 91 THR A O 1
ATOM 691 N N . VAL A 1 92 ? -8.328 3.718 0.445 1.00 94.50 92 VAL A N 1
ATOM 692 C CA . VAL A 1 92 ? -9.602 3.066 0.748 1.00 94.50 92 VAL A CA 1
ATOM 693 C C . VAL A 1 92 ? -10.325 2.706 -0.545 1.00 94.50 92 VAL A C 1
ATOM 695 O O . VAL A 1 92 ? -10.100 3.316 -1.591 1.00 94.50 92 VAL A O 1
ATOM 698 N N . VAL A 1 93 ? -11.203 1.709 -0.469 1.00 90.06 93 VAL A N 1
ATOM 699 C CA . VAL A 1 93 ? -11.952 1.177 -1.612 1.00 90.06 93 VAL A CA 1
ATOM 700 C C . VAL A 1 93 ? -12.689 2.297 -2.357 1.00 90.06 93 VAL A C 1
ATOM 702 O O . VAL A 1 93 ? -13.316 3.169 -1.745 1.00 90.06 93 VAL A O 1
ATOM 705 N N . ASP A 1 94 ? -12.607 2.254 -3.692 1.00 92.06 94 ASP A N 1
ATOM 706 C CA . ASP A 1 94 ? -13.242 3.209 -4.609 1.00 92.06 94 ASP A CA 1
ATOM 707 C C . ASP A 1 94 ? -12.867 4.679 -4.337 1.00 92.06 94 ASP A C 1
ATOM 709 O O . ASP A 1 94 ? -13.683 5.586 -4.511 1.00 92.06 94 ASP A O 1
ATOM 713 N N . SER A 1 95 ? -11.639 4.940 -3.879 1.00 95.06 95 SER A N 1
ATOM 714 C CA . SER A 1 95 ? -11.167 6.296 -3.592 1.00 95.06 95 SER A CA 1
ATOM 715 C C . SER A 1 95 ? -9.960 6.683 -4.447 1.00 95.06 95 SER A C 1
ATOM 717 O O . SER A 1 95 ? -9.010 5.906 -4.542 1.00 95.06 95 SER A O 1
ATOM 719 N N . PRO A 1 96 ? -9.947 7.894 -5.035 1.00 95.69 96 PRO A N 1
ATOM 720 C CA . PRO A 1 96 ? -8.740 8.477 -5.614 1.00 95.69 96 PRO A CA 1
ATOM 721 C C . PRO A 1 96 ? -7.814 9.083 -4.545 1.00 95.69 96 PRO A C 1
ATOM 723 O O . PRO A 1 96 ? -6.768 9.629 -4.875 1.00 95.69 96 PRO A O 1
ATOM 726 N N . VAL A 1 97 ? -8.207 9.052 -3.267 1.00 96.50 97 VAL A N 1
ATOM 727 C CA . VAL A 1 97 ? -7.479 9.704 -2.174 1.00 96.50 97 VAL A CA 1
ATOM 728 C C . VAL A 1 97 ? -6.534 8.723 -1.488 1.00 96.50 97 VAL A C 1
ATOM 730 O O . VAL A 1 97 ? -6.929 7.620 -1.099 1.00 96.50 97 VAL A O 1
ATOM 733 N N . ILE A 1 98 ? -5.300 9.173 -1.286 1.00 96.38 98 ILE A N 1
ATOM 734 C CA . ILE A 1 98 ? -4.297 8.566 -0.418 1.00 96.38 98 ILE A CA 1
ATOM 735 C C . ILE A 1 98 ? -4.221 9.407 0.846 1.00 96.38 98 ILE A C 1
ATOM 737 O O . ILE A 1 98 ? -3.834 10.572 0.799 1.00 96.38 98 ILE A O 1
ATOM 741 N N . THR A 1 99 ? -4.542 8.822 1.989 1.00 96.50 99 THR A N 1
ATOM 742 C CA . THR A 1 99 ? -4.285 9.451 3.282 1.00 96.50 99 THR A CA 1
ATOM 743 C C . THR A 1 99 ? -2.839 9.197 3.691 1.00 96.50 99 THR A C 1
ATOM 745 O O . THR A 1 99 ? -2.388 8.050 3.747 1.00 96.50 99 THR A O 1
ATOM 748 N N . VAL A 1 100 ? -2.126 10.266 4.030 1.00 94.50 100 VAL A N 1
ATOM 749 C CA . VAL A 1 100 ? -0.762 10.211 4.553 1.00 94.50 100 VAL A CA 1
ATOM 750 C C . VAL A 1 100 ? -0.824 10.133 6.073 1.00 94.50 100 VAL A C 1
ATOM 752 O O . VAL A 1 100 ? -1.415 10.990 6.733 1.00 94.50 100 VAL A O 1
ATOM 755 N N . VAL A 1 101 ? -0.203 9.102 6.635 1.00 92.25 101 VAL A N 1
ATOM 756 C CA . VAL A 1 101 ? -0.113 8.875 8.075 1.00 92.25 101 VAL A CA 1
ATOM 757 C C . VAL A 1 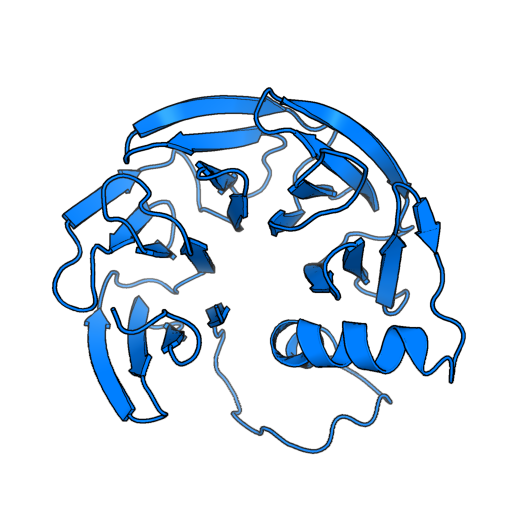101 ? 1.346 8.960 8.510 1.00 92.25 101 VAL A C 1
ATOM 759 O O . VAL A 1 101 ? 2.205 8.238 8.003 1.00 92.25 101 VAL A O 1
ATOM 762 N N . ALA A 1 102 ? 1.629 9.819 9.486 1.00 88.75 102 ALA A N 1
ATOM 763 C CA . ALA A 1 102 ? 2.947 9.962 10.093 1.00 88.75 102 ALA A CA 1
ATOM 764 C C . ALA A 1 102 ? 2.806 10.012 11.613 1.00 88.75 102 ALA A C 1
ATOM 766 O O . ALA A 1 102 ? 1.876 10.617 12.136 1.00 88.75 102 ALA A O 1
ATOM 767 N N . ASN A 1 103 ? 3.711 9.341 12.331 1.00 85.31 103 ASN A N 1
ATOM 768 C CA . ASN A 1 103 ? 3.697 9.271 13.800 1.00 85.31 103 ASN A CA 1
ATOM 769 C C . ASN A 1 103 ? 2.361 8.808 14.414 1.00 85.31 103 ASN A C 1
ATOM 771 O O . ASN A 1 103 ? 2.076 9.098 15.570 1.00 85.31 103 ASN A O 1
ATOM 775 N N . GLY A 1 104 ? 1.561 8.041 13.666 1.00 86.06 104 GLY A N 1
ATOM 776 C CA . GLY A 1 104 ? 0.256 7.567 14.127 1.00 86.06 104 GLY A CA 1
ATOM 777 C C . GLY A 1 104 ? -0.910 8.530 13.890 1.00 86.06 104 GLY A C 1
ATOM 778 O O . GLY A 1 104 ? -2.030 8.231 14.292 1.00 86.06 104 GLY A O 1
ATOM 779 N N . GLU A 1 105 ? -0.680 9.649 13.208 1.00 90.56 105 GLU A N 1
ATOM 780 C CA . GLU A 1 105 ? -1.698 10.656 12.917 1.00 90.56 105 GLU A CA 1
ATOM 781 C C . GLU A 1 105 ? -1.874 10.838 11.409 1.00 90.56 105 GLU A C 1
ATOM 783 O O . GLU A 1 105 ? -0.940 10.634 10.632 1.00 90.56 105 GLU A O 1
ATOM 788 N N . LYS A 1 106 ? -3.082 11.228 10.985 1.00 93.81 106 LYS A N 1
ATOM 789 C CA . LYS A 1 106 ? -3.346 11.637 9.600 1.00 93.81 106 LYS A CA 1
ATOM 790 C C . LYS A 1 106 ? -2.776 13.041 9.411 1.00 93.81 106 LYS A C 1
ATOM 792 O O . LYS A 1 106 ? -3.240 13.971 10.062 1.00 93.81 106 LYS A O 1
ATOM 797 N N . VAL A 1 107 ? -1.779 13.182 8.544 1.00 93.75 107 VAL A N 1
ATOM 798 C CA . VAL A 1 107 ? -1.037 14.444 8.358 1.00 93.75 107 VAL A CA 1
ATOM 799 C C . VAL A 1 107 ? -1.305 15.118 7.016 1.00 93.75 107 VAL A C 1
ATOM 801 O O . VAL A 1 107 ? -0.889 16.255 6.816 1.00 93.75 107 VAL A O 1
ATOM 804 N N . GLY A 1 108 ? -1.994 14.444 6.096 1.00 94.62 108 GLY A N 1
ATOM 805 C CA . GLY A 1 108 ? -2.335 15.012 4.798 1.00 94.62 108 GLY A CA 1
ATOM 806 C C . GLY A 1 108 ? -3.033 14.022 3.879 1.00 94.62 108 GLY A C 1
ATOM 807 O O . GLY A 1 108 ? -3.253 12.861 4.237 1.00 94.62 108 GLY A O 1
ATOM 808 N N . GLU A 1 109 ? -3.362 14.498 2.683 1.00 96.12 109 GLU A N 1
ATOM 809 C CA . GLU A 1 109 ? -4.012 13.724 1.630 1.00 96.12 109 GLU A CA 1
ATOM 810 C C . GLU A 1 109 ? -3.377 14.036 0.271 1.00 96.12 109 GLU A C 1
ATOM 812 O O . GLU A 1 109 ? -2.972 15.168 0.009 1.00 96.12 109 GLU A O 1
ATOM 817 N N . ILE A 1 110 ? -3.300 13.023 -0.589 1.00 94.94 110 ILE A N 1
ATOM 818 C CA . ILE A 1 110 ? -2.860 13.129 -1.983 1.00 94.94 110 ILE A CA 1
ATOM 819 C C . ILE A 1 110 ? -4.001 12.604 -2.851 1.00 94.94 110 ILE A C 1
ATOM 821 O O . ILE A 1 110 ? -4.556 11.545 -2.563 1.00 94.94 110 ILE A O 1
ATOM 825 N N . VAL A 1 111 ? -4.366 13.337 -3.902 1.00 95.12 111 VAL A N 1
ATOM 826 C CA . VAL A 1 111 ? -5.485 12.979 -4.784 1.00 95.12 111 VAL A CA 1
ATOM 827 C C . VAL A 1 111 ? -4.943 12.550 -6.144 1.00 95.12 111 VAL A C 1
ATOM 829 O O . VAL A 1 111 ? -4.279 13.333 -6.822 1.00 95.12 111 VAL A O 1
ATOM 832 N N . ALA A 1 112 ? -5.222 11.308 -6.529 1.00 91.44 112 ALA A N 1
ATOM 833 C CA . ALA A 1 112 ? -4.945 10.768 -7.854 1.00 91.44 112 ALA A CA 1
ATOM 834 C C . ALA A 1 112 ? -6.070 11.123 -8.846 1.00 91.44 112 ALA A C 1
ATOM 836 O O . ALA A 1 112 ? -7.165 11.530 -8.457 1.00 91.44 112 ALA A O 1
ATOM 837 N N . GLY A 1 113 ? -5.819 10.946 -10.145 1.00 88.38 113 GLY A N 1
ATOM 838 C CA . GLY A 1 113 ? -6.815 11.230 -11.190 1.00 88.38 113 GLY A CA 1
ATOM 839 C C . GLY A 1 113 ? -7.984 10.237 -11.248 1.00 88.38 113 GLY A C 1
ATOM 840 O O . GLY A 1 113 ? -9.018 10.536 -11.838 1.00 88.38 113 GLY A O 1
ATOM 841 N N . SER A 1 114 ? -7.830 9.059 -10.641 1.00 92.69 114 SER A N 1
ATOM 842 C CA . SER A 1 114 ? -8.762 7.932 -10.727 1.00 92.69 114 SER A CA 1
ATOM 843 C C . SER A 1 114 ? -8.685 7.090 -9.440 1.00 92.69 114 SER A C 1
ATOM 845 O O . SER A 1 114 ? -7.680 7.177 -8.728 1.00 92.69 114 SER A O 1
ATOM 847 N N . PRO A 1 115 ? -9.732 6.311 -9.082 1.00 94.12 115 PRO A N 1
ATOM 848 C CA . PRO A 1 115 ? -9.686 5.408 -7.938 1.00 94.12 115 PRO A CA 1
ATOM 849 C C . PRO A 1 115 ? -8.451 4.511 -7.939 1.00 94.12 115 PRO A C 1
ATOM 851 O O . PRO A 1 115 ? -8.110 3.905 -8.954 1.00 94.12 115 PRO A O 1
ATOM 854 N N . ILE A 1 116 ? -7.806 4.409 -6.785 1.00 91.06 116 ILE A N 1
ATOM 855 C CA . ILE A 1 116 ? -6.540 3.697 -6.627 1.00 91.06 116 ILE A CA 1
ATOM 856 C C . ILE A 1 116 ? -6.817 2.207 -6.463 1.00 91.06 116 ILE A C 1
ATOM 858 O O . ILE A 1 116 ? -7.697 1.805 -5.697 1.00 91.06 116 ILE A O 1
ATOM 862 N N . THR A 1 117 ? -6.065 1.388 -7.190 1.00 85.81 117 THR A N 1
ATOM 863 C CA . THR A 1 117 ? -6.176 -0.075 -7.137 1.00 85.81 117 THR A CA 1
ATOM 864 C C . THR A 1 117 ? -5.021 -0.709 -6.384 1.00 85.81 117 THR A C 1
ATOM 866 O O . THR A 1 117 ? -5.229 -1.694 -5.684 1.00 85.81 117 THR A O 1
ATOM 869 N N . ALA A 1 118 ? -3.825 -0.128 -6.475 1.00 84.12 118 ALA A N 1
ATOM 870 C CA . ALA A 1 118 ? -2.646 -0.622 -5.784 1.00 84.12 118 ALA A CA 1
ATOM 871 C C . ALA A 1 118 ? -1.652 0.510 -5.504 1.00 84.12 118 ALA A C 1
ATOM 873 O O . ALA A 1 118 ? -1.580 1.505 -6.229 1.00 84.12 118 ALA A O 1
ATOM 874 N N . LEU A 1 119 ? -0.863 0.341 -4.447 1.00 87.75 119 LEU A N 1
ATOM 875 C CA . LEU A 1 119 ? 0.235 1.235 -4.110 1.00 87.75 119 LEU A CA 1
ATOM 876 C C . LEU A 1 119 ? 1.413 0.442 -3.551 1.00 87.75 119 LEU A C 1
ATOM 878 O O . LEU A 1 119 ? 1.231 -0.621 -2.959 1.00 87.75 119 LEU A O 1
ATOM 882 N N . CYS A 1 120 ? 2.621 0.953 -3.754 1.00 84.81 120 CYS A N 1
ATOM 883 C CA . CYS A 1 120 ? 3.838 0.328 -3.258 1.00 84.81 120 CYS A CA 1
ATOM 884 C C . CYS A 1 120 ? 4.876 1.380 -2.895 1.00 84.81 120 CYS A C 1
ATOM 886 O O . CYS A 1 120 ? 5.068 2.352 -3.624 1.00 84.81 120 CYS A O 1
ATOM 888 N N . GLY A 1 121 ? 5.551 1.170 -1.770 1.00 82.06 121 GLY A N 1
ATOM 889 C CA . GLY A 1 121 ? 6.683 1.987 -1.372 1.00 82.06 121 GLY A CA 1
ATOM 890 C C . GLY A 1 121 ? 7.946 1.481 -2.047 1.00 82.06 121 GLY A C 1
ATOM 891 O O . GLY A 1 121 ? 8.257 0.297 -1.970 1.00 82.06 121 GLY A O 1
ATOM 892 N N . GLY A 1 122 ? 8.670 2.373 -2.700 1.00 78.25 122 GLY A N 1
ATOM 893 C CA . GLY A 1 122 ? 9.899 2.057 -3.404 1.00 78.25 122 GLY A CA 1
ATOM 894 C C . GLY A 1 122 ? 10.255 3.143 -4.416 1.00 78.25 122 GLY A C 1
ATOM 895 O O . GLY A 1 122 ? 9.374 3.869 -4.876 1.00 78.25 122 GLY A O 1
ATOM 896 N N . PRO A 1 123 ? 11.540 3.277 -4.765 1.00 76.31 123 PRO A N 1
ATOM 897 C CA . PRO A 1 123 ? 11.990 4.243 -5.759 1.00 76.31 123 PRO A CA 1
ATOM 898 C C . PRO A 1 123 ? 11.431 3.889 -7.145 1.00 76.31 123 PRO A C 1
ATOM 900 O O . PRO A 1 123 ? 11.732 2.831 -7.695 1.00 76.31 123 PRO A O 1
ATOM 903 N N . VAL A 1 124 ? 10.622 4.791 -7.702 1.00 76.06 124 VAL A N 1
ATOM 904 C CA . VAL A 1 124 ? 9.983 4.653 -9.030 1.00 76.06 124 VAL A CA 1
ATOM 905 C C . VAL A 1 124 ? 10.620 5.595 -10.051 1.00 76.06 124 VAL A C 1
ATOM 907 O O . VAL A 1 124 ? 10.777 5.273 -11.228 1.00 76.06 124 VAL A O 1
ATOM 910 N N . ALA A 1 125 ? 10.971 6.790 -9.584 1.00 79.94 125 ALA A N 1
ATOM 911 C CA . ALA A 1 125 ? 11.626 7.850 -10.335 1.00 79.94 125 ALA A CA 1
ATOM 912 C C . ALA A 1 125 ? 12.539 8.642 -9.378 1.00 79.94 125 ALA A C 1
ATOM 914 O O . ALA A 1 125 ? 12.395 8.510 -8.158 1.00 79.94 125 ALA A O 1
ATOM 915 N N . PRO A 1 126 ? 13.479 9.467 -9.878 1.00 81.69 126 PRO A N 1
ATOM 916 C CA . PRO A 1 126 ? 14.392 10.225 -9.025 1.00 81.69 126 PRO A CA 1
ATOM 917 C C . PRO A 1 126 ? 13.668 11.044 -7.944 1.00 81.69 126 PRO A C 1
ATOM 919 O O . PRO A 1 126 ? 12.952 12.002 -8.233 1.00 81.69 126 PRO A O 1
ATOM 922 N N . GLY A 1 127 ? 13.861 10.650 -6.682 1.00 83.88 127 GLY A N 1
ATOM 923 C CA . GLY A 1 127 ? 13.244 11.291 -5.518 1.00 83.88 127 GLY A CA 1
ATOM 924 C C . GLY A 1 127 ? 11.760 10.977 -5.299 1.00 83.88 127 GLY A C 1
ATOM 925 O O . GLY A 1 127 ? 11.162 11.589 -4.422 1.00 83.88 127 GLY A O 1
ATOM 926 N N . MET A 1 128 ? 11.167 10.057 -6.066 1.00 87.31 128 MET A N 1
ATOM 927 C CA . MET A 1 128 ? 9.773 9.623 -5.936 1.00 87.31 128 MET A CA 1
ATOM 928 C C . MET A 1 128 ? 9.722 8.177 -5.450 1.00 87.31 128 MET A C 1
ATOM 930 O O . MET A 1 128 ? 10.112 7.256 -6.172 1.00 87.31 128 MET A O 1
ATOM 934 N N . ASN A 1 129 ? 9.237 7.998 -4.223 1.00 86.50 129 ASN A N 1
ATOM 935 C CA . ASN A 1 129 ? 9.363 6.748 -3.473 1.00 86.50 129 ASN A CA 1
ATOM 936 C C . ASN A 1 129 ? 8.029 6.026 -3.255 1.00 86.50 129 ASN A C 1
ATOM 938 O O . ASN A 1 129 ? 7.960 5.085 -2.466 1.00 86.50 129 ASN A O 1
ATOM 942 N N . LEU A 1 130 ? 6.965 6.456 -3.930 1.00 88.94 130 LEU A N 1
ATOM 943 C CA . LEU A 1 130 ? 5.670 5.790 -3.907 1.00 88.94 130 LEU A CA 1
ATOM 944 C C . LEU A 1 130 ? 5.181 5.566 -5.339 1.00 88.94 130 LEU A C 1
ATOM 946 O O . LEU A 1 130 ? 5.028 6.519 -6.100 1.00 88.94 130 LEU A O 1
ATOM 950 N N . ALA A 1 131 ? 4.903 4.314 -5.689 1.00 88.81 131 ALA A N 1
ATOM 951 C CA . ALA A 1 131 ? 4.171 3.956 -6.895 1.00 88.81 131 ALA A CA 1
ATOM 952 C C . ALA A 1 131 ? 2.675 3.893 -6.582 1.00 88.81 131 ALA A C 1
ATOM 954 O O . ALA A 1 131 ? 2.271 3.265 -5.600 1.00 88.81 131 ALA A O 1
ATOM 955 N N . VAL A 1 132 ? 1.859 4.515 -7.429 1.00 90.31 132 VAL A N 1
ATOM 956 C CA . VAL A 1 132 ? 0.398 4.540 -7.310 1.00 90.31 132 VAL A CA 1
ATOM 957 C C . VAL A 1 132 ? -0.200 4.106 -8.633 1.00 90.31 132 VAL A C 1
ATOM 959 O O . VAL A 1 132 ? -0.024 4.782 -9.647 1.00 90.31 132 VAL A O 1
ATOM 962 N N . ALA A 1 133 ? -0.925 2.995 -8.615 1.00 89.00 133 ALA A N 1
ATOM 963 C CA . ALA A 1 133 ? -1.646 2.508 -9.773 1.00 89.00 133 ALA A CA 1
ATOM 964 C C . ALA A 1 133 ? -3.147 2.744 -9.616 1.00 89.00 133 ALA A C 1
ATOM 966 O O . ALA A 1 133 ? -3.734 2.514 -8.553 1.00 89.00 133 ALA A O 1
ATOM 967 N N . CYS A 1 134 ? -3.754 3.230 -10.690 1.00 89.75 134 CYS A N 1
ATOM 968 C CA . CYS A 1 134 ? -5.146 3.639 -10.719 1.00 89.75 134 CYS A CA 1
ATOM 969 C C . CYS A 1 134 ? -5.994 2.688 -11.573 1.00 89.75 134 CYS A C 1
ATOM 971 O O . CYS A 1 134 ? -5.501 1.952 -12.429 1.00 89.75 134 CYS A O 1
ATOM 973 N N . ARG A 1 135 ? -7.310 2.728 -11.353 1.00 86.75 135 ARG A N 1
ATOM 974 C CA . ARG A 1 135 ? -8.304 1.892 -12.042 1.00 86.75 135 ARG A CA 1
ATOM 975 C C . ARG A 1 135 ? -8.360 2.136 -13.547 1.00 86.75 135 ARG A C 1
ATOM 977 O O . ARG A 1 135 ? -8.777 1.253 -14.283 1.00 86.75 135 ARG A O 1
ATOM 984 N N . ASP A 1 136 ? -7.964 3.322 -13.987 1.00 87.50 136 ASP A N 1
ATOM 985 C CA . ASP A 1 136 ? -7.891 3.704 -15.398 1.00 87.50 136 ASP A CA 1
ATOM 986 C C . ASP A 1 136 ? -6.615 3.190 -16.088 1.00 87.50 136 ASP A C 1
ATOM 988 O O . ASP A 1 136 ? -6.407 3.489 -17.257 1.00 87.50 136 ASP A O 1
ATOM 992 N N . GLY A 1 137 ? -5.753 2.452 -15.377 1.00 81.00 137 GLY A N 1
ATOM 993 C CA . GLY A 1 137 ? -4.467 1.988 -15.895 1.00 81.00 137 GLY A CA 1
ATOM 994 C C . GLY A 1 137 ? -3.345 3.024 -15.780 1.00 81.00 137 GLY A C 1
ATOM 995 O O . GLY A 1 137 ? -2.201 2.731 -16.120 1.00 81.00 137 GLY A O 1
ATOM 996 N N . SER A 1 138 ? -3.615 4.230 -15.270 1.00 88.12 138 SER A N 1
ATOM 997 C CA . SER A 1 138 ? -2.564 5.225 -15.054 1.00 88.12 138 SER A CA 1
ATOM 998 C C . SER A 1 138 ? -1.638 4.799 -13.909 1.00 88.12 138 SER A C 1
ATOM 1000 O O . SER A 1 138 ? -2.093 4.390 -12.835 1.00 88.12 138 SER A O 1
ATOM 1002 N N . LEU A 1 139 ? -0.329 4.959 -14.120 1.00 87.94 139 LEU A N 1
ATOM 1003 C CA . LEU A 1 139 ? 0.698 4.756 -13.104 1.00 87.94 139 LEU A CA 1
ATOM 1004 C C . LEU A 1 139 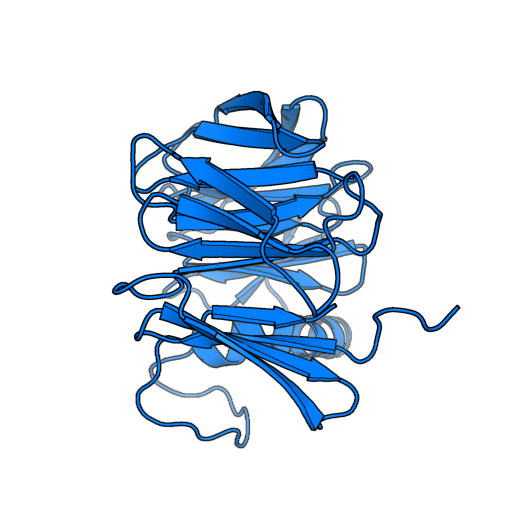? 1.385 6.082 -12.770 1.00 87.94 139 LEU A C 1
ATOM 1006 O O . LEU A 1 139 ? 1.882 6.786 -13.654 1.00 87.94 139 LEU A O 1
ATOM 1010 N N . TYR A 1 140 ? 1.454 6.392 -11.480 1.00 90.44 140 TYR A N 1
ATOM 1011 C CA . TYR A 1 140 ? 2.094 7.591 -10.956 1.00 90.44 140 TYR A CA 1
ATOM 1012 C C . TYR A 1 140 ? 3.244 7.240 -10.017 1.00 90.44 140 TYR A C 1
ATOM 1014 O O . TYR A 1 140 ? 3.175 6.281 -9.248 1.00 90.44 140 TYR A O 1
ATOM 1022 N N . ALA A 1 141 ? 4.285 8.061 -10.067 1.00 90.62 141 ALA A N 1
ATOM 1023 C CA . ALA A 1 141 ? 5.331 8.146 -9.068 1.00 90.62 141 ALA A CA 1
ATOM 1024 C C . ALA A 1 141 ? 5.043 9.375 -8.205 1.00 90.62 141 ALA A C 1
ATOM 1026 O O . ALA A 1 141 ? 4.738 10.448 -8.730 1.00 90.62 141 ALA A O 1
ATOM 1027 N N . VAL A 1 142 ? 5.101 9.212 -6.889 1.00 91.19 142 VAL A N 1
ATOM 1028 C CA . VAL A 1 142 ? 4.684 10.234 -5.930 1.00 91.19 142 VAL A CA 1
ATOM 1029 C C . VAL A 1 142 ? 5.793 10.476 -4.909 1.00 91.19 142 VAL A C 1
ATOM 1031 O O . VAL A 1 142 ? 6.425 9.537 -4.415 1.00 91.19 142 VAL A O 1
ATOM 1034 N N . LYS A 1 143 ? 6.048 11.751 -4.610 1.00 90.12 143 LYS A N 1
ATOM 1035 C CA . LYS A 1 143 ? 6.935 12.197 -3.529 1.00 90.12 143 LYS A CA 1
ATOM 1036 C C . LYS A 1 143 ? 6.173 12.316 -2.217 1.00 90.12 143 LYS A C 1
ATOM 1038 O O . LYS A 1 143 ? 4.963 12.533 -2.199 1.00 90.12 143 LYS A O 1
ATOM 1043 N N . GLY A 1 144 ? 6.895 12.289 -1.099 1.00 81.44 144 GLY A N 1
ATOM 1044 C CA . GLY A 1 144 ? 6.282 12.504 0.208 1.00 81.44 144 GLY A CA 1
ATOM 1045 C C . GLY A 1 144 ? 5.624 13.876 0.417 1.00 81.44 144 GLY A C 1
ATOM 1046 O O . GLY A 1 144 ? 4.815 1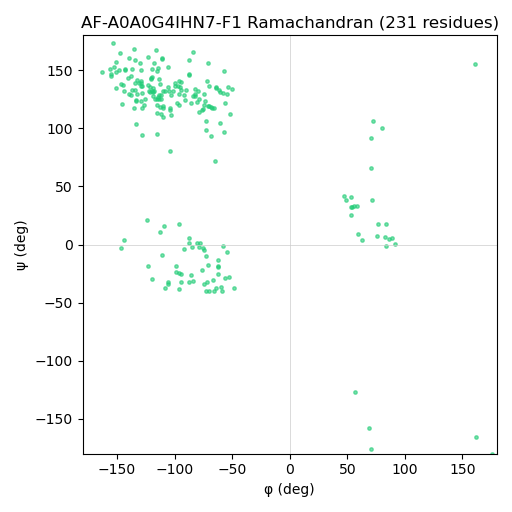4.004 1.332 1.00 81.44 144 GLY A O 1
ATOM 1047 N N . ASP A 1 145 ? 5.945 14.893 -0.382 1.00 85.94 145 ASP A N 1
ATOM 1048 C CA . ASP A 1 145 ? 5.272 16.203 -0.361 1.00 85.94 145 ASP A CA 1
ATOM 1049 C C . ASP A 1 145 ? 3.990 16.253 -1.218 1.00 85.94 145 ASP A C 1
ATOM 1051 O O . ASP A 1 145 ? 3.291 17.264 -1.213 1.00 85.94 145 ASP A O 1
ATOM 1055 N N . GLY A 1 146 ? 3.657 15.158 -1.909 1.00 87.31 146 GLY A N 1
ATOM 1056 C CA . GLY A 1 146 ? 2.487 15.047 -2.771 1.00 87.31 146 GLY A CA 1
ATOM 1057 C C . GLY A 1 146 ? 2.730 15.413 -4.234 1.00 87.31 146 GLY A C 1
ATOM 1058 O O . GLY A 1 146 ? 1.783 15.328 -5.016 1.00 87.31 146 GLY A O 1
ATOM 1059 N N . GLU A 1 147 ? 3.952 15.783 -4.639 1.00 91.69 147 GLU A N 1
ATOM 1060 C CA . GLU A 1 147 ? 4.291 15.932 -6.059 1.00 91.69 147 GLU A CA 1
ATOM 1061 C C . GLU A 1 147 ? 4.112 14.590 -6.786 1.00 91.69 147 GLU A C 1
ATOM 1063 O O . GLU A 1 147 ? 4.596 13.555 -6.322 1.00 91.69 147 GLU A O 1
ATOM 1068 N N . GLN A 1 148 ? 3.424 14.610 -7.931 1.00 92.44 148 GLN A N 1
ATOM 1069 C CA . GLN A 1 148 ? 3.125 13.421 -8.731 1.00 92.44 148 GLN A CA 1
ATOM 1070 C C . GLN A 1 148 ? 3.704 13.571 -10.140 1.00 92.44 148 GLN A C 1
ATOM 1072 O O . GLN A 1 148 ? 3.515 14.604 -10.783 1.00 92.44 148 GLN A O 1
ATOM 1077 N N . ALA A 1 149 ? 4.336 12.518 -10.656 1.00 89.44 149 ALA A N 1
ATOM 1078 C CA . ALA A 1 149 ? 4.659 12.378 -12.072 1.00 89.44 149 ALA A CA 1
ATOM 1079 C C . ALA A 1 149 ? 3.960 11.148 -12.645 1.00 89.44 149 ALA A C 1
ATOM 1081 O O . ALA A 1 149 ? 4.043 10.056 -12.083 1.00 89.44 149 ALA A O 1
ATOM 1082 N N . LYS A 1 150 ? 3.290 11.311 -13.789 1.00 90.12 150 LYS A N 1
ATOM 1083 C CA . LYS A 1 150 ? 2.761 10.169 -14.537 1.00 90.12 150 LYS A CA 1
ATOM 1084 C C . LYS A 1 150 ? 3.936 9.415 -15.162 1.00 90.12 150 LYS A C 1
ATOM 1086 O O . LYS A 1 150 ? 4.684 9.982 -15.952 1.00 90.12 150 LYS A O 1
ATOM 1091 N N . VAL A 1 151 ? 4.087 8.154 -14.774 1.00 85.19 151 VAL A N 1
ATOM 1092 C CA . VAL A 1 151 ? 5.152 7.235 -15.215 1.00 85.19 151 VAL A CA 1
ATOM 1093 C C . VAL A 1 151 ? 4.770 6.576 -16.537 1.00 85.19 151 VAL A C 1
ATOM 1095 O O . VAL A 1 151 ? 5.618 6.267 -17.371 1.00 85.19 151 VAL A O 1
ATOM 1098 N N . GLY A 1 152 ? 3.473 6.363 -16.737 1.00 83.94 152 GLY A N 1
ATOM 1099 C CA . GLY A 1 152 ? 2.934 5.784 -17.954 1.00 83.94 152 GLY A CA 1
ATOM 1100 C C . GLY A 1 152 ? 1.527 5.257 -17.744 1.00 83.94 152 GLY A C 1
ATOM 1101 O O . GLY A 1 152 ? 0.863 5.567 -16.751 1.00 83.94 152 GLY A O 1
ATOM 1102 N N . GLU A 1 153 ? 1.095 4.461 -18.707 1.00 81.19 153 GLU A N 1
ATOM 1103 C CA . GLU A 1 153 ? -0.144 3.705 -18.656 1.00 81.19 153 GLU A CA 1
ATOM 1104 C C . GLU A 1 153 ? 0.198 2.228 -18.785 1.00 81.19 153 GLU A C 1
ATOM 1106 O O . GLU A 1 153 ? 1.125 1.826 -19.489 1.00 81.19 153 GLU A O 1
ATOM 1111 N N . VAL A 1 154 ? -0.547 1.430 -18.049 1.00 70.81 154 VAL A N 1
ATOM 1112 C CA . VAL A 1 154 ? -0.610 -0.012 -18.173 1.00 70.81 154 VAL A CA 1
ATOM 1113 C C . VAL A 1 154 ? -2.043 -0.263 -18.601 1.00 70.81 154 VAL A C 1
ATOM 1115 O O . VAL A 1 154 ? -2.956 0.081 -17.864 1.00 70.81 154 VAL A O 1
ATOM 1118 N N . ASP A 1 155 ? -2.243 -0.753 -19.827 1.00 64.31 155 ASP A N 1
ATOM 1119 C CA . ASP A 1 155 ? -3.514 -0.684 -20.583 1.00 64.31 155 ASP A CA 1
ATOM 1120 C C . ASP A 1 155 ? -4.743 -1.328 -19.894 1.00 64.31 155 ASP A C 1
ATOM 1122 O O . ASP A 1 155 ? -5.844 -1.331 -20.442 1.00 64.31 155 ASP A O 1
ATOM 1126 N N . LEU A 1 156 ? -4.562 -1.908 -18.704 1.00 67.12 156 LEU A N 1
ATOM 1127 C CA . LEU A 1 156 ? -5.567 -2.544 -17.864 1.00 67.12 156 LEU A CA 1
ATOM 1128 C C . LEU A 1 156 ? -5.349 -2.196 -16.379 1.00 67.12 156 LEU A C 1
ATOM 1130 O O . LEU A 1 156 ? -4.229 -1.861 -15.982 1.00 67.12 156 LEU A O 1
ATOM 1134 N N . PRO A 1 157 ? -6.381 -2.347 -15.523 1.00 66.31 157 PRO A N 1
ATOM 1135 C CA . PRO A 1 157 ? -6.246 -2.123 -14.088 1.00 66.31 157 PRO A CA 1
ATOM 1136 C C . PRO A 1 157 ? -5.112 -2.955 -13.480 1.00 66.31 157 PRO A C 1
ATOM 1138 O O . PRO A 1 157 ? -5.040 -4.176 -13.657 1.00 66.31 157 PRO A O 1
ATOM 1141 N N . VAL A 1 158 ? -4.244 -2.282 -12.729 1.00 67.81 158 VAL A N 1
ATOM 1142 C CA . VAL A 1 158 ? -3.160 -2.922 -11.979 1.00 67.81 158 VAL A CA 1
ATOM 1143 C C . VAL A 1 158 ? -3.726 -3.523 -10.708 1.00 67.81 158 VAL A C 1
ATOM 1145 O O . VAL A 1 158 ? -4.355 -2.816 -9.918 1.00 67.81 158 VAL A O 1
ATOM 1148 N N . THR A 1 159 ? -3.487 -4.811 -10.502 1.00 63.88 159 THR A N 1
ATOM 1149 C CA . THR A 1 159 ? -3.965 -5.555 -9.331 1.00 63.88 159 THR A CA 1
ATOM 1150 C C . THR A 1 159 ? -2.927 -5.600 -8.217 1.00 63.88 159 THR A C 1
ATOM 1152 O O . THR A 1 159 ? -3.292 -5.695 -7.049 1.00 63.88 159 THR A O 1
ATOM 1155 N N . ALA A 1 160 ? -1.641 -5.477 -8.554 1.00 64.62 160 ALA A N 1
ATOM 1156 C CA . ALA A 1 160 ? -0.559 -5.430 -7.582 1.00 64.62 160 ALA A CA 1
ATOM 1157 C C . ALA A 1 160 ? 0.631 -4.607 -8.084 1.00 64.62 160 ALA A C 1
ATOM 1159 O O . ALA A 1 160 ? 0.941 -4.566 -9.275 1.00 64.62 160 ALA A O 1
ATOM 1160 N N . VAL A 1 161 ? 1.322 -3.976 -7.139 1.00 61.91 161 VAL A N 1
ATOM 1161 C CA . VAL A 1 161 ? 2.536 -3.197 -7.375 1.00 61.91 161 VAL A CA 1
ATOM 1162 C C . VAL A 1 161 ? 3.563 -3.628 -6.329 1.00 61.91 161 VAL A C 1
ATOM 1164 O O . VAL A 1 161 ? 3.242 -3.678 -5.142 1.00 61.91 161 VAL A O 1
ATOM 1167 N N . SER A 1 162 ? 4.782 -3.965 -6.747 1.00 66.44 162 SER A N 1
ATOM 1168 C CA . SER A 1 162 ? 5.836 -4.459 -5.854 1.00 66.44 162 SER A CA 1
ATOM 1169 C C . SER A 1 162 ? 7.184 -3.822 -6.175 1.00 66.44 162 SER A C 1
ATOM 1171 O O . SER A 1 162 ? 7.579 -3.746 -7.338 1.00 66.44 162 SER A O 1
ATOM 1173 N N . ALA A 1 163 ? 7.893 -3.349 -5.151 1.00 62.22 163 ALA A N 1
ATOM 1174 C CA . ALA A 1 163 ? 9.212 -2.759 -5.312 1.00 62.22 163 ALA A CA 1
ATOM 1175 C C . ALA A 1 163 ? 10.208 -3.805 -5.817 1.00 62.22 163 ALA A C 1
ATOM 1177 O O . ALA A 1 163 ? 10.265 -4.926 -5.315 1.00 62.22 163 ALA A O 1
ATOM 1178 N N . ALA A 1 164 ? 11.016 -3.419 -6.800 1.00 58.78 164 ALA A N 1
ATOM 1179 C CA . ALA A 1 164 ? 11.969 -4.297 -7.447 1.00 58.78 164 ALA A CA 1
ATOM 1180 C C . ALA A 1 164 ? 13.338 -3.596 -7.569 1.00 58.78 164 ALA A C 1
ATOM 1182 O O . ALA A 1 164 ? 13.461 -2.497 -8.104 1.00 58.78 164 ALA A O 1
ATOM 1183 N N . CYS A 1 165 ? 14.400 -4.213 -7.047 1.00 54.50 165 CYS A N 1
ATOM 1184 C CA . CYS A 1 165 ? 15.793 -3.804 -7.299 1.00 54.50 165 CYS A CA 1
ATOM 1185 C C . CYS A 1 165 ? 16.177 -2.328 -7.029 1.00 54.50 165 CYS A C 1
ATOM 1187 O O . CYS A 1 165 ? 17.035 -1.786 -7.721 1.00 54.50 165 CYS A O 1
ATOM 1189 N N . GLY A 1 166 ? 15.573 -1.639 -6.054 1.00 58.84 166 GLY A N 1
ATOM 1190 C CA . GLY A 1 166 ? 16.014 -0.299 -5.618 1.00 58.84 166 GLY A CA 1
ATOM 1191 C C . GLY A 1 166 ? 15.943 0.825 -6.669 1.00 58.84 166 GLY A C 1
ATOM 1192 O O . GLY A 1 166 ? 16.364 1.942 -6.374 1.00 58.84 166 GLY A O 1
ATOM 1193 N N . ARG A 1 167 ? 15.417 0.559 -7.871 1.00 58.78 167 ARG A N 1
ATOM 1194 C CA . ARG A 1 167 ? 15.205 1.537 -8.960 1.00 58.78 167 ARG A CA 1
ATOM 1195 C C . ARG A 1 167 ? 13.964 1.251 -9.808 1.00 58.78 167 ARG A C 1
ATOM 1197 O O . ARG A 1 167 ? 13.690 1.990 -10.753 1.00 58.78 167 ARG A O 1
ATOM 1204 N N . ALA A 1 168 ? 13.265 0.160 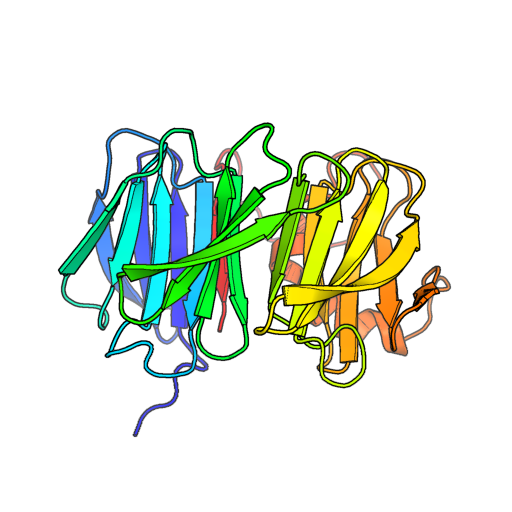-9.517 1.00 56.66 168 ALA A N 1
ATOM 1205 C CA . ALA A 1 168 ? 12.159 -0.315 -10.314 1.00 56.66 168 ALA A CA 1
ATOM 1206 C C . ALA A 1 168 ? 10.976 -0.701 -9.432 1.00 56.66 168 ALA A C 1
ATOM 1208 O O . ALA A 1 168 ? 11.105 -1.009 -8.245 1.00 56.66 168 ALA A O 1
ATOM 1209 N N . VAL A 1 169 ? 9.803 -0.729 -10.044 1.00 61.47 169 VAL A N 1
ATOM 1210 C CA . VAL A 1 169 ? 8.605 -1.291 -9.441 1.00 61.47 169 VAL A CA 1
ATOM 1211 C C . VAL A 1 169 ? 7.926 -2.181 -10.471 1.00 61.47 169 VAL A C 1
ATOM 1213 O O . VAL A 1 169 ? 7.602 -1.743 -11.574 1.00 61.47 169 VAL A O 1
ATOM 1216 N N . ALA A 1 170 ? 7.718 -3.445 -10.116 1.00 57.00 170 ALA A N 1
ATOM 1217 C CA . ALA A 1 170 ? 6.929 -4.371 -10.910 1.00 57.00 170 ALA A CA 1
ATOM 1218 C C . ALA A 1 170 ? 5.441 -4.031 -10.748 1.00 57.00 170 ALA A C 1
ATOM 1220 O O . ALA A 1 170 ? 4.938 -3.895 -9.631 1.00 57.00 170 ALA A O 1
ATOM 1221 N N . CYS A 1 171 ? 4.746 -3.894 -11.870 1.00 59.81 171 CYS A N 1
ATOM 1222 C CA . CYS A 1 171 ? 3.320 -3.617 -11.963 1.00 59.81 171 CYS A CA 1
ATOM 1223 C C . CYS A 1 171 ? 2.646 -4.824 -12.609 1.00 59.81 171 CYS A C 1
ATOM 1225 O O . CYS A 1 171 ? 2.971 -5.191 -13.738 1.00 59.81 171 CYS A O 1
ATOM 1227 N N . ILE A 1 172 ? 1.709 -5.449 -11.905 1.00 60.12 172 ILE A N 1
ATOM 1228 C CA . ILE A 1 172 ? 1.024 -6.641 -12.400 1.00 60.12 172 ILE A CA 1
ATOM 1229 C C . ILE A 1 172 ? -0.369 -6.233 -12.868 1.00 60.12 172 ILE A C 1
ATOM 1231 O O . ILE A 1 172 ? -1.208 -5.815 -12.066 1.00 60.12 172 ILE A O 1
ATOM 1235 N N . GLY A 1 173 ? -0.584 -6.296 -14.181 1.00 52.56 173 GLY A N 1
ATOM 1236 C CA . GLY A 1 173 ? -1.887 -6.059 -14.794 1.00 52.56 173 GLY A CA 1
ATOM 1237 C C . GLY A 1 173 ? -2.701 -7.347 -14.852 1.00 52.56 173 GLY A C 1
ATOM 1238 O O . GLY A 1 173 ? -2.142 -8.421 -15.053 1.00 52.56 173 GLY A O 1
ATOM 1239 N N . HIS A 1 174 ? -4.024 -7.231 -14.727 1.00 47.22 174 HIS A N 1
ATOM 1240 C CA . HIS A 1 174 ? -4.944 -8.375 -14.673 1.00 47.22 174 HIS A CA 1
ATOM 1241 C C . HIS A 1 174 ? -4.841 -9.331 -15.885 1.00 47.22 174 HIS A C 1
ATOM 1243 O O . HIS A 1 174 ? -5.075 -10.518 -15.709 1.00 47.22 174 HIS A O 1
ATOM 1249 N N . PHE A 1 175 ? -4.457 -8.857 -17.086 1.00 49.19 175 PHE A N 1
ATOM 1250 C CA . PHE A 1 175 ? -4.395 -9.701 -18.301 1.00 49.19 175 PHE A CA 1
ATOM 1251 C C . PHE A 1 175 ? -3.248 -9.404 -19.289 1.00 49.19 175 PHE A C 1
ATOM 1253 O O . PHE A 1 175 ? -3.180 -10.032 -20.341 1.00 49.19 175 PHE A O 1
ATOM 1260 N N . ASN A 1 176 ? -2.330 -8.482 -18.974 1.00 51.34 176 ASN A N 1
ATOM 1261 C CA . ASN A 1 176 ? -1.233 -8.088 -19.883 1.00 51.34 176 ASN A CA 1
ATOM 1262 C C . ASN A 1 176 ? 0.146 -8.576 -19.409 1.00 51.34 176 ASN A C 1
ATOM 1264 O O . ASN A 1 176 ? 1.174 -8.071 -19.857 1.00 51.34 176 ASN A O 1
ATOM 1268 N N . GLY A 1 177 ? 0.174 -9.527 -18.472 1.00 60.41 177 GLY A N 1
ATOM 1269 C CA . GLY A 1 177 ? 1.405 -9.957 -17.820 1.00 60.41 177 GLY A CA 1
ATOM 1270 C C . GLY A 1 177 ? 1.989 -8.884 -16.896 1.00 60.41 177 GLY A C 1
ATOM 1271 O O . GLY A 1 177 ? 1.292 -7.993 -16.398 1.00 60.41 177 GLY A O 1
ATOM 1272 N N . VAL A 1 178 ? 3.287 -8.998 -16.627 1.00 67.38 178 VAL A N 1
ATOM 1273 C CA . VAL A 1 178 ? 4.012 -8.072 -15.753 1.00 67.38 178 VAL A CA 1
ATOM 1274 C C . VAL A 1 178 ? 4.602 -6.940 -16.588 1.00 67.38 178 VAL A C 1
ATOM 1276 O O . VAL A 1 178 ? 5.312 -7.188 -17.555 1.00 67.38 178 VAL A O 1
ATOM 1279 N N . LYS A 1 179 ? 4.352 -5.698 -16.180 1.00 71.94 179 LYS A N 1
ATOM 1280 C CA . LYS A 1 179 ? 5.030 -4.496 -16.679 1.00 71.94 179 LYS A CA 1
ATOM 1281 C C . LYS A 1 179 ? 6.006 -4.013 -15.613 1.00 71.94 179 LYS A C 1
ATOM 1283 O O . LYS A 1 179 ? 5.784 -4.233 -14.422 1.00 71.94 179 LYS A O 1
ATOM 1288 N N . VAL A 1 180 ? 7.077 -3.333 -16.004 1.00 69.19 180 VAL A N 1
ATOM 1289 C CA . VAL A 1 180 ? 8.034 -2.773 -15.040 1.00 69.19 180 VAL A CA 1
ATOM 1290 C C . VAL A 1 180 ? 8.092 -1.264 -15.209 1.00 69.19 180 VAL A C 1
ATOM 1292 O O . VAL A 1 180 ? 8.191 -0.764 -16.321 1.00 69.19 180 VAL A O 1
ATOM 1295 N N . ALA A 1 181 ? 8.014 -0.526 -14.109 1.00 71.69 181 ALA A N 1
ATOM 1296 C CA . ALA A 1 181 ? 8.292 0.900 -14.082 1.00 71.69 181 ALA A CA 1
ATOM 1297 C C . ALA A 1 181 ? 9.735 1.129 -13.633 1.00 71.69 181 ALA A C 1
ATOM 1299 O O . ALA A 1 181 ? 10.086 0.739 -12.520 1.00 71.69 181 ALA A O 1
ATOM 1300 N N . VAL A 1 182 ? 10.555 1.758 -14.477 1.00 71.69 182 VAL A N 1
ATOM 1301 C CA . VAL A 1 182 ? 11.963 2.075 -14.194 1.00 71.69 182 VAL A CA 1
ATOM 1302 C C . VAL A 1 182 ? 12.258 3.506 -14.599 1.00 71.69 182 VAL A C 1
ATOM 1304 O O . VAL A 1 182 ? 11.894 3.927 -15.697 1.00 71.69 182 VAL A O 1
ATOM 1307 N N . ASP A 1 183 ? 12.919 4.251 -13.711 1.00 75.38 183 ASP A N 1
ATOM 1308 C CA . ASP A 1 183 ? 13.359 5.629 -13.958 1.00 75.38 183 ASP A CA 1
ATOM 1309 C C . ASP A 1 183 ? 12.244 6.512 -14.574 1.00 75.38 183 ASP A C 1
ATOM 1311 O O . ASP A 1 183 ? 12.468 7.301 -15.494 1.00 75.38 183 ASP A O 1
ATOM 1315 N N . GLY A 1 184 ? 11.013 6.366 -14.069 1.00 76.62 184 GLY A N 1
ATOM 1316 C CA . GLY A 1 184 ? 9.859 7.145 -14.522 1.00 76.62 184 GLY A CA 1
ATOM 1317 C C . GLY A 1 184 ? 9.240 6.716 -15.858 1.00 76.62 184 GLY A C 1
ATOM 1318 O O . GLY A 1 184 ? 8.488 7.500 -16.431 1.00 76.62 184 GLY A O 1
ATOM 1319 N N . LYS A 1 185 ? 9.513 5.500 -16.353 1.00 79.50 185 LYS A N 1
ATOM 1320 C CA . LYS A 1 185 ? 8.880 4.947 -17.563 1.00 79.50 185 LYS A CA 1
ATOM 1321 C C . LYS A 1 185 ? 8.392 3.518 -17.362 1.00 79.50 185 LYS A C 1
ATOM 1323 O O . LYS A 1 185 ? 9.079 2.714 -16.742 1.00 79.50 185 LYS A O 1
ATOM 1328 N N . VAL A 1 186 ? 7.233 3.197 -17.935 1.00 79.06 186 VAL A N 1
ATOM 1329 C CA . VAL A 1 186 ? 6.748 1.813 -18.057 1.00 79.06 186 VAL A CA 1
ATOM 1330 C C . VAL A 1 186 ? 7.448 1.128 -19.232 1.00 79.06 186 VAL A C 1
ATOM 1332 O O . VAL A 1 186 ? 7.509 1.686 -20.328 1.00 79.06 186 VAL A O 1
ATOM 1335 N N . VAL A 1 187 ? 7.961 -0.078 -19.002 1.00 73.88 187 VAL A N 1
ATOM 1336 C CA . VAL A 1 187 ? 8.605 -0.936 -19.999 1.00 73.88 187 VAL A CA 1
ATOM 1337 C C . VAL A 1 187 ? 8.005 -2.341 -19.980 1.00 73.88 187 VAL A C 1
ATOM 1339 O O . VAL A 1 187 ? 7.540 -2.831 -18.944 1.00 73.88 187 VAL A O 1
ATOM 1342 N N . ASP A 1 188 ? 8.033 -2.985 -21.143 1.00 74.00 188 ASP A N 1
ATOM 1343 C CA . ASP A 1 188 ? 7.774 -4.413 -21.288 1.00 74.00 188 ASP A CA 1
ATOM 1344 C C . ASP A 1 188 ? 9.040 -5.200 -20.930 1.00 74.00 188 ASP A C 1
ATOM 1346 O O . ASP A 1 188 ? 10.084 -4.956 -21.542 1.00 74.00 188 ASP A O 1
ATOM 1350 N N . PRO A 1 189 ? 8.999 -6.123 -19.952 1.00 64.31 189 PRO A N 1
ATOM 1351 C CA . PRO A 1 189 ? 10.136 -6.991 -19.703 1.00 64.31 189 PRO A CA 1
ATOM 1352 C C . PRO A 1 189 ? 10.303 -7.940 -20.895 1.00 64.31 189 PRO A C 1
ATOM 1354 O O . PRO A 1 189 ? 9.421 -8.748 -21.188 1.00 64.31 189 PRO A O 1
ATOM 1357 N N . GLU A 1 190 ? 11.436 -7.853 -21.593 1.00 55.97 190 GLU A N 1
ATOM 1358 C CA . GLU A 1 190 ? 11.757 -8.812 -22.651 1.00 55.97 190 GLU A CA 1
ATOM 1359 C C . GLU A 1 190 ? 11.857 -10.234 -22.062 1.00 55.97 190 GLU A C 1
ATOM 1361 O O . GLU A 1 190 ? 12.524 -10.430 -21.034 1.00 55.97 190 GLU A O 1
ATOM 1366 N N . PRO A 1 191 ? 11.229 -11.250 -22.687 1.00 51.22 191 PRO A N 1
ATOM 1367 C CA . PRO A 1 191 ? 11.370 -12.634 -22.254 1.00 51.22 191 PRO A CA 1
ATOM 1368 C C . PRO A 1 191 ? 12.846 -13.059 -22.232 1.00 51.22 191 PRO A C 1
ATOM 1370 O O . PRO A 1 191 ? 13.522 -13.027 -23.256 1.00 51.22 191 PRO A O 1
ATOM 1373 N N . GLY A 1 192 ? 13.343 -13.486 -21.067 1.00 46.25 192 GLY A N 1
ATOM 1374 C CA . GLY A 1 192 ? 14.715 -13.989 -20.911 1.00 46.25 192 GLY A CA 1
ATOM 1375 C C . GLY A 1 192 ? 15.781 -12.939 -20.583 1.00 46.25 192 GLY A C 1
ATOM 1376 O O . GLY A 1 192 ? 16.954 -13.293 -20.502 1.00 46.25 192 GLY A O 1
ATOM 1377 N N . ALA A 1 193 ? 15.414 -11.675 -20.352 1.00 53.25 193 ALA A N 1
ATOM 1378 C CA . ALA A 1 193 ? 16.350 -10.705 -19.793 1.00 53.25 193 ALA A CA 1
ATOM 1379 C C . ALA A 1 193 ? 16.595 -10.999 -18.299 1.00 53.25 193 ALA A C 1
ATOM 1381 O O . ALA A 1 193 ? 15.746 -10.737 -17.441 1.00 53.25 193 ALA A O 1
ATOM 1382 N N . ASP A 1 194 ? 17.784 -11.530 -17.991 1.00 51.69 194 ASP A N 1
ATOM 1383 C CA . ASP A 1 194 ? 18.256 -11.838 -16.629 1.00 51.69 194 ASP A CA 1
ATOM 1384 C C . ASP A 1 194 ? 18.142 -10.638 -15.668 1.00 51.69 194 ASP A C 1
ATOM 1386 O O . ASP A 1 194 ? 17.944 -10.810 -14.463 1.00 51.69 194 ASP A O 1
ATOM 1390 N N . GLU A 1 195 ? 18.210 -9.416 -16.205 1.00 53.66 195 GLU A N 1
ATOM 1391 C CA . GLU A 1 195 ? 18.073 -8.162 -15.458 1.00 53.66 195 GLU A CA 1
ATOM 1392 C C . GLU A 1 195 ? 16.718 -8.056 -14.739 1.00 53.66 195 GLU A C 1
ATOM 1394 O O . GLU A 1 195 ? 16.654 -7.608 -13.593 1.00 53.66 195 GLU A O 1
ATOM 1399 N N . TRP A 1 196 ? 15.640 -8.561 -15.349 1.00 51.22 196 TRP A N 1
ATOM 1400 C CA . TRP A 1 196 ? 14.314 -8.565 -14.728 1.00 51.22 196 TRP A CA 1
ATOM 1401 C C . TRP A 1 196 ? 14.092 -9.772 -13.832 1.00 51.22 196 TRP A C 1
ATOM 1403 O O . TRP A 1 196 ? 13.324 -9.673 -12.879 1.00 51.22 196 TRP A O 1
ATOM 1413 N N . ALA A 1 197 ? 14.772 -10.893 -14.079 1.00 51.34 197 ALA A N 1
ATOM 1414 C CA . ALA A 1 197 ? 14.618 -12.102 -13.275 1.00 51.34 197 ALA A CA 1
ATOM 1415 C C . ALA A 1 197 ? 14.957 -11.842 -11.799 1.00 51.34 197 ALA A C 1
ATOM 1417 O O . ALA A 1 197 ? 14.223 -12.285 -10.919 1.00 51.34 197 ALA A O 1
ATOM 1418 N N . HIS A 1 198 ? 15.999 -11.052 -11.514 1.00 48.50 198 HIS A N 1
ATOM 1419 C CA . HIS A 1 198 ? 16.333 -10.653 -10.143 1.00 48.50 198 HIS A CA 1
ATOM 1420 C C . HIS A 1 198 ? 15.250 -9.762 -9.510 1.00 48.50 198 HIS A C 1
ATOM 1422 O O . HIS A 1 198 ? 14.885 -9.945 -8.349 1.00 48.50 198 HIS A O 1
ATOM 1428 N N . CYS A 1 199 ? 14.684 -8.843 -10.291 1.00 48.69 199 CYS A N 1
ATOM 1429 C CA . CYS A 1 199 ? 13.665 -7.894 -9.848 1.00 48.69 199 CYS A CA 1
ATOM 1430 C C . CYS A 1 199 ? 12.303 -8.559 -9.616 1.00 48.69 199 CYS A C 1
ATOM 1432 O O . CYS A 1 199 ? 11.646 -8.299 -8.608 1.00 48.69 199 CYS A O 1
ATOM 1434 N N . LEU A 1 200 ? 11.924 -9.494 -10.483 1.00 50.59 200 LEU A N 1
ATOM 1435 C CA . LEU A 1 200 ? 10.736 -10.332 -10.344 1.00 50.59 200 LEU A CA 1
ATOM 1436 C C . LEU A 1 200 ? 10.905 -11.373 -9.228 1.00 50.59 200 LEU A C 1
ATOM 1438 O O . LEU A 1 200 ? 9.942 -11.692 -8.539 1.00 50.59 200 LEU A O 1
ATOM 1442 N N . HIS A 1 201 ? 12.121 -11.873 -8.993 1.00 49.03 201 HIS A N 1
ATOM 1443 C CA . HIS A 1 201 ? 12.402 -12.764 -7.866 1.00 49.03 201 HIS A CA 1
ATOM 1444 C C . HIS A 1 201 ? 12.327 -12.028 -6.520 1.00 49.03 201 HIS A C 1
ATOM 1446 O O . HIS A 1 201 ? 11.747 -12.554 -5.573 1.00 49.03 201 HIS A O 1
ATOM 1452 N N . ALA A 1 202 ? 12.830 -10.789 -6.446 1.00 45.06 202 ALA A N 1
ATOM 1453 C CA . ALA A 1 202 ? 12.706 -9.931 -5.264 1.00 45.06 202 ALA A CA 1
ATOM 1454 C C . ALA A 1 202 ? 11.241 -9.556 -4.961 1.00 45.06 202 ALA A C 1
ATOM 1456 O O . ALA A 1 202 ? 10.825 -9.565 -3.805 1.00 45.06 202 ALA A O 1
ATOM 1457 N N . ALA A 1 203 ? 10.432 -9.320 -5.997 1.00 44.41 203 ALA A N 1
ATOM 1458 C CA . ALA A 1 203 ? 8.982 -9.135 -5.887 1.00 44.41 203 ALA A CA 1
ATOM 1459 C C . ALA A 1 203 ? 8.198 -10.464 -5.717 1.00 44.41 203 ALA A C 1
ATOM 1461 O O . ALA A 1 203 ? 6.966 -10.465 -5.607 1.00 44.41 203 ALA A O 1
ATOM 1462 N N . GLY A 1 204 ? 8.906 -11.600 -5.670 1.00 42.78 204 GLY A N 1
ATOM 1463 C CA . GLY A 1 204 ? 8.400 -12.971 -5.768 1.00 42.78 204 GLY A CA 1
ATOM 1464 C C . GLY A 1 204 ? 7.199 -13.343 -4.889 1.00 42.78 204 GLY A C 1
ATOM 1465 O O . GLY A 1 204 ? 6.322 -14.054 -5.381 1.00 42.78 204 GLY A O 1
ATOM 1466 N N . PRO A 1 205 ? 7.064 -12.865 -3.639 1.00 44.97 205 PRO A N 1
ATOM 1467 C CA . PRO A 1 205 ? 5.906 -13.215 -2.831 1.00 44.97 205 PRO A CA 1
ATOM 1468 C C . PRO A 1 205 ? 4.619 -12.474 -3.215 1.00 44.97 205 PRO A C 1
ATOM 1470 O O . PRO A 1 205 ? 3.545 -12.973 -2.911 1.00 44.97 205 PRO A O 1
ATOM 1473 N N . ALA A 1 206 ? 4.704 -11.322 -3.886 1.00 39.09 206 ALA A N 1
ATOM 1474 C CA . ALA A 1 206 ? 3.542 -10.609 -4.425 1.00 39.09 206 ALA A CA 1
ATOM 1475 C C . ALA A 1 206 ? 3.172 -11.107 -5.837 1.00 39.09 206 ALA A C 1
ATOM 1477 O O . ALA A 1 206 ? 1.999 -11.154 -6.195 1.00 39.09 206 ALA A O 1
ATOM 1478 N N . ILE A 1 207 ? 4.170 -11.529 -6.626 1.00 36.44 207 ILE A N 1
ATOM 1479 C CA . ILE A 1 207 ? 3.987 -12.038 -7.998 1.00 36.44 207 ILE A CA 1
ATOM 1480 C C . ILE A 1 207 ? 3.399 -13.458 -8.022 1.00 36.44 207 ILE A C 1
ATOM 1482 O O . ILE A 1 207 ? 2.576 -13.759 -8.885 1.00 36.44 207 ILE A O 1
ATOM 1486 N N . ALA A 1 208 ? 3.741 -14.311 -7.050 1.00 34.19 208 ALA A N 1
ATOM 1487 C CA . ALA A 1 208 ? 3.200 -15.672 -6.951 1.00 34.19 208 ALA A CA 1
ATOM 1488 C C . ALA A 1 208 ? 1.670 -15.733 -6.733 1.00 34.19 208 ALA A C 1
ATOM 1490 O O . ALA A 1 208 ? 1.082 -16.796 -6.890 1.00 34.19 208 ALA A O 1
ATOM 1491 N N . TRP A 1 209 ? 1.030 -14.610 -6.381 1.00 32.94 209 TRP A N 1
ATOM 1492 C CA . TRP A 1 209 ? -0.408 -14.522 -6.096 1.00 32.94 209 TRP A CA 1
ATOM 1493 C C . TRP A 1 209 ? -1.239 -13.992 -7.266 1.00 32.94 209 TRP A C 1
ATOM 1495 O O . TRP A 1 209 ? -2.432 -14.268 -7.344 1.00 32.94 209 TRP A O 1
ATOM 1505 N N . ALA A 1 210 ? -0.626 -13.234 -8.176 1.00 30.11 210 ALA A N 1
ATOM 1506 C CA . ALA A 1 210 ? -1.331 -12.554 -9.261 1.00 30.11 210 ALA A CA 1
ATOM 1507 C C . ALA A 1 210 ? -1.411 -13.374 -10.562 1.00 30.11 210 ALA A C 1
ATOM 1509 O O . ALA A 1 210 ? -2.042 -12.940 -11.519 1.00 30.11 210 ALA A O 1
ATOM 1510 N N . THR A 1 211 ? -0.787 -14.553 -10.603 1.00 30.75 211 THR A N 1
ATOM 1511 C CA . THR A 1 211 ? -0.874 -15.493 -11.729 1.00 30.75 211 THR A CA 1
ATOM 1512 C C . THR A 1 211 ? -1.799 -16.646 -11.349 1.00 30.75 211 THR A C 1
ATOM 1514 O O . THR A 1 211 ? -1.360 -17.714 -10.934 1.00 30.75 211 THR A O 1
ATOM 1517 N N . TYR A 1 212 ? -3.105 -16.398 -11.449 1.00 30.55 212 TYR A N 1
ATOM 1518 C CA . TYR A 1 212 ? -4.086 -17.468 -11.603 1.00 30.55 212 TYR A CA 1
ATOM 1519 C C . TYR A 1 212 ? -4.392 -17.606 -13.097 1.00 30.55 212 TYR A C 1
ATOM 1521 O O . TYR A 1 212 ? -4.676 -16.614 -13.762 1.00 30.55 212 TYR A O 1
ATOM 1529 N N . ASP A 1 213 ? -4.311 -18.849 -13.563 1.00 30.81 213 ASP A N 1
ATOM 1530 C CA . ASP A 1 213 ? -4.554 -19.360 -14.914 1.00 30.81 213 ASP A CA 1
ATOM 1531 C C . ASP A 1 213 ? -3.416 -19.193 -15.947 1.00 30.81 213 ASP A C 1
ATOM 1533 O O . ASP A 1 213 ? -3.209 -18.163 -16.580 1.00 30.81 213 ASP A O 1
ATOM 1537 N N . ASP A 1 214 ? -2.723 -20.328 -16.094 1.00 31.34 214 ASP A N 1
ATOM 1538 C CA . ASP A 1 214 ? -1.981 -20.853 -17.240 1.00 31.34 214 ASP A CA 1
ATOM 1539 C C . ASP A 1 214 ? -0.633 -20.211 -17.653 1.00 31.34 214 ASP A C 1
ATOM 1541 O O . ASP A 1 214 ? -0.531 -19.172 -18.293 1.00 31.34 214 ASP A O 1
ATOM 1545 N N . GLU A 1 215 ? 0.426 -20.974 -17.337 1.00 29.03 215 GLU A N 1
ATOM 1546 C CA . GLU A 1 215 ? 1.793 -20.936 -17.885 1.00 29.03 215 GLU A CA 1
ATOM 1547 C C . GLU A 1 215 ? 2.716 -19.749 -17.545 1.00 29.03 215 GLU A C 1
ATOM 1549 O O . GLU A 1 215 ? 3.263 -19.103 -18.431 1.00 29.03 215 GLU A O 1
ATOM 1554 N N . ILE A 1 216 ? 3.096 -19.604 -16.267 1.00 29.44 216 ILE A N 1
ATOM 1555 C CA . ILE A 1 21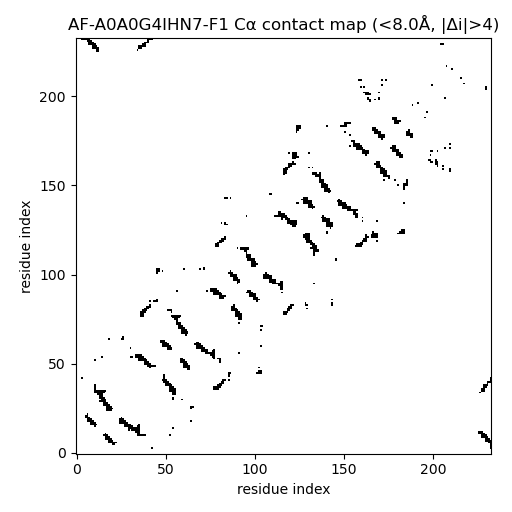6 ? 4.488 -19.254 -15.910 1.00 29.44 216 ILE A CA 1
ATOM 1556 C C . ILE A 1 216 ? 4.960 -20.146 -14.754 1.00 29.44 216 ILE A C 1
ATOM 1558 O O . ILE A 1 216 ? 4.428 -20.128 -13.647 1.00 29.44 216 ILE A O 1
ATOM 1562 N N . CYS A 1 217 ? 5.990 -20.949 -15.019 1.00 27.16 217 CYS A N 1
ATOM 1563 C CA . CYS A 1 217 ? 6.661 -21.813 -14.052 1.00 27.16 217 CYS A CA 1
ATOM 1564 C C . CYS A 1 217 ? 7.215 -21.036 -12.839 1.00 27.16 217 CYS A C 1
ATOM 1566 O O . CYS A 1 217 ? 8.360 -20.592 -12.854 1.00 27.16 217 CYS A O 1
ATOM 1568 N N . LEU A 1 218 ? 6.470 -21.000 -11.733 1.00 26.55 218 LEU A N 1
ATOM 1569 C CA . LEU A 1 218 ? 7.020 -20.836 -10.384 1.00 26.55 218 LEU A CA 1
ATOM 1570 C C . LEU A 1 218 ? 6.740 -22.116 -9.595 1.00 26.55 218 LEU A C 1
ATOM 1572 O O . LEU A 1 218 ? 5.664 -22.337 -9.042 1.00 26.55 218 LEU A O 1
ATOM 1576 N N . ARG A 1 219 ? 7.725 -23.020 -9.571 1.00 23.09 219 ARG A N 1
ATOM 1577 C CA . ARG A 1 219 ? 7.665 -24.238 -8.758 1.00 23.09 219 ARG A CA 1
ATOM 1578 C C . ARG A 1 219 ? 7.548 -23.871 -7.268 1.00 23.09 219 ARG A C 1
ATOM 1580 O O . ARG A 1 219 ? 8.544 -23.591 -6.618 1.00 23.09 219 ARG A O 1
ATOM 1587 N N . ARG A 1 220 ? 6.329 -24.047 -6.748 1.00 25.97 220 ARG A N 1
ATOM 1588 C CA . ARG A 1 220 ? 5.986 -24.595 -5.423 1.00 25.97 220 ARG A CA 1
ATOM 1589 C C . ARG A 1 220 ? 6.316 -23.728 -4.194 1.00 25.97 220 ARG A C 1
ATOM 1591 O O . ARG A 1 220 ? 7.296 -23.975 -3.504 1.00 25.97 220 ARG A O 1
ATOM 1598 N N . VAL A 1 221 ? 5.347 -22.909 -3.782 1.00 26.95 221 VAL A N 1
ATOM 1599 C CA . VAL A 1 221 ? 4.910 -22.867 -2.373 1.00 26.95 221 VAL A CA 1
ATOM 1600 C C . VAL A 1 221 ? 3.394 -23.030 -2.371 1.00 26.95 221 VAL A C 1
ATOM 1602 O O . VAL A 1 221 ? 2.645 -22.091 -2.600 1.00 26.95 221 VAL A O 1
ATOM 1605 N N . ALA A 1 222 ? 2.950 -24.273 -2.200 1.00 23.88 222 ALA A N 1
ATOM 1606 C CA . ALA A 1 222 ? 1.542 -24.599 -2.051 1.00 23.88 222 ALA A CA 1
ATOM 1607 C C . ALA A 1 222 ? 1.080 -24.208 -0.644 1.00 23.88 222 ALA A C 1
ATOM 1609 O O . ALA A 1 222 ? 1.532 -24.810 0.330 1.00 23.88 222 ALA A O 1
ATOM 1610 N N . LEU A 1 223 ? 0.153 -23.260 -0.550 1.00 25.22 223 LEU A N 1
ATOM 1611 C CA . LEU A 1 223 ? -0.819 -23.196 0.536 1.00 25.22 223 LEU A CA 1
ATOM 1612 C C . LEU A 1 223 ? -2.191 -22.948 -0.110 1.00 25.22 223 LEU A C 1
ATOM 1614 O O . LEU A 1 223 ? -2.428 -21.844 -0.594 1.00 25.22 223 LEU A O 1
ATOM 1618 N N . PRO A 1 224 ? -3.052 -23.976 -0.209 1.00 26.16 224 PRO A N 1
ATOM 1619 C CA . PRO A 1 224 ? -4.388 -23.821 -0.765 1.00 26.16 224 PRO A CA 1
ATOM 1620 C C . PRO A 1 224 ? -5.271 -23.031 0.217 1.00 26.16 224 PRO A C 1
ATOM 1622 O O . PRO A 1 224 ? -5.191 -23.233 1.430 1.00 26.16 224 PRO A O 1
ATOM 1625 N N . ASP A 1 225 ? -6.100 -22.144 -0.330 1.00 28.50 225 ASP A N 1
ATOM 1626 C CA . ASP A 1 225 ? -7.266 -21.512 0.308 1.00 28.50 225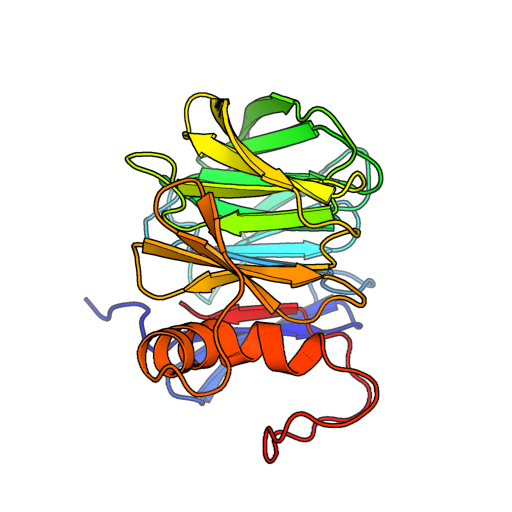 ASP A CA 1
ATOM 1627 C C . ASP A 1 225 ? -7.035 -20.450 1.403 1.00 28.50 225 ASP A C 1
ATOM 1629 O O . ASP A 1 225 ? -7.807 -20.360 2.360 1.00 28.50 225 ASP A O 1
ATOM 1633 N N . MET A 1 226 ? -6.028 -19.582 1.275 1.00 28.88 226 MET A N 1
ATOM 1634 C CA . MET A 1 226 ? -5.898 -18.422 2.170 1.00 28.88 226 MET A CA 1
ATOM 1635 C C . MET A 1 226 ? -5.805 -17.118 1.381 1.00 28.88 226 MET A C 1
ATOM 1637 O O . MET A 1 226 ? -4.903 -16.984 0.575 1.00 28.88 226 MET A O 1
ATOM 1641 N N . ASP A 1 227 ? -6.662 -16.132 1.655 1.00 35.44 227 ASP A N 1
ATOM 1642 C CA . ASP A 1 227 ? -6.376 -14.729 1.325 1.00 35.44 227 ASP A CA 1
ATOM 1643 C C . ASP A 1 227 ? -5.305 -14.236 2.311 1.00 35.44 227 ASP A C 1
ATOM 1645 O O . ASP A 1 227 ? -5.611 -13.946 3.474 1.00 35.44 227 ASP A O 1
ATOM 1649 N N . ILE A 1 228 ? -4.034 -14.224 1.895 1.00 35.31 228 ILE A N 1
ATOM 1650 C CA . ILE A 1 228 ? -2.913 -13.809 2.748 1.00 35.31 228 ILE A CA 1
ATOM 1651 C C . ILE A 1 228 ? -2.461 -12.408 2.348 1.00 35.31 228 ILE A C 1
ATOM 1653 O O . ILE A 1 228 ? -1.891 -12.200 1.281 1.00 35.31 228 ILE A O 1
ATOM 1657 N N . GLY A 1 229 ? -2.614 -11.450 3.261 1.00 38.25 229 GLY A N 1
ATOM 1658 C CA . GLY A 1 229 ? -1.775 -10.259 3.240 1.00 38.25 229 GLY A CA 1
ATOM 1659 C C . GLY A 1 229 ? -0.392 -10.652 3.752 1.00 38.25 229 GLY A C 1
ATOM 1660 O O . GLY A 1 229 ? -0.279 -11.110 4.890 1.00 38.25 229 GLY A O 1
ATOM 1661 N N . MET A 1 230 ? 0.661 -10.492 2.951 1.00 38.12 230 MET A N 1
ATOM 1662 C CA . MET A 1 230 ? 2.039 -10.730 3.389 1.00 38.12 230 MET A CA 1
ATOM 1663 C C . MET A 1 230 ? 2.881 -9.481 3.181 1.00 38.12 230 MET A C 1
ATOM 1665 O O . MET A 1 230 ? 2.791 -8.825 2.147 1.00 38.12 230 MET A O 1
ATOM 1669 N N . ALA A 1 231 ? 3.710 -9.165 4.169 1.00 43.78 231 ALA A N 1
ATOM 1670 C CA . ALA A 1 231 ? 4.712 -8.124 4.043 1.00 43.78 231 ALA A CA 1
ATOM 1671 C C . ALA A 1 231 ? 6.067 -8.691 4.493 1.00 43.78 231 ALA A C 1
ATOM 1673 O O . ALA A 1 231 ? 6.144 -9.495 5.428 1.00 43.78 231 ALA A O 1
ATOM 1674 N N . VAL A 1 232 ? 7.121 -8.310 3.778 1.00 37.59 232 VAL A N 1
ATOM 1675 C CA . VAL A 1 232 ? 8.504 -8.753 3.995 1.00 37.59 232 VAL A CA 1
ATOM 1676 C C . VAL A 1 232 ? 9.371 -7.495 4.012 1.00 37.59 232 VAL A C 1
ATOM 1678 O O . VAL A 1 232 ? 9.090 -6.563 3.255 1.00 37.59 232 VAL A O 1
ATOM 1681 N N . SER A 1 233 ? 10.346 -7.434 4.919 1.00 36.62 233 SER A N 1
ATOM 1682 C CA . SER A 1 233 ? 11.273 -6.301 5.076 1.00 36.62 233 SER A CA 1
ATOM 1683 C C . SER A 1 233 ? 12.615 -6.546 4.412 1.00 36.62 233 SER A C 1
ATOM 1685 O O . SER A 1 233 ? 13.105 -7.684 4.583 1.00 36.62 233 SER A O 1
#

Secondary structure (DSSP, 8-state):
---STTEEEEE-TTSEEEEEETTEEEEEEE--SS---EEEEEEEEETTEEEEEEETTEEEEEETTTEEEEEEE-SS-EEEEEEETTEEEEEETT-SEEEEEETTEEEEEEE-SS-EEEEEEEEEETTEEEEEEETTSEEEEE-TTS-EEEEEE-SS-EEEEEEETTTEEEEEESSS-EEEEETTEEEPPPTT-HHHHHHHHHTHHHHHHH--SS----------S---EEEE-